Protein AF-A0A0A2MS82-F1 (afdb_monomer_lite)

pLDDT: mean 84.69, std 12.12, range [49.38, 96.31]

Secondary structure (DSSP, 8-state):
-HHHHHHHHHIIIIIIHHHHHHHHHHHHHHHHSTT-HHHHHHHHHHHHHHHHHHHHHHHHHHHHHHHHHHS---HHHHHHHHHHHHSTTHHHHHHHHHHHHHHHHHTTSHHHHH-HHHHHHHHHHHHS-HHHHHHHHHHHTT---GGG------TTHHHHHHHHHHHHHHHHHHHHHHHHHHHHHHHHHHHTT-

Organism: NCBI:txid1121898

Radius of gyration: 20.43 Å; chains: 1; bounding box: 39×44×63 Å

Foldseek 3Di:
DVVLVVVLVCLLLQLLQQLLLQLVVLVVVCVVVPPDVVSVLLLVLSLVSLLVSLVVSVVSVVVVLVCLQPDDDDPVVNVVNCCCCPNPCVCLVVVQSCLSSVLSNVCVDPVLSPDSVSSNVSSVSSSDDSVVVVVVVVVVVPPPDPVPPDPPPDPCPVVVVVVSSVNSNCSSSVSSVVSSVVVVVVVVVVVVVD

Structure (mmCIF, N/CA/C/O backbone):
data_AF-A0A0A2MS82-F1
#
_entry.id   AF-A0A0A2MS82-F1
#
loop_
_atom_site.group_PDB
_atom_site.id
_atom_site.type_symbol
_atom_site.label_atom_id
_atom_site.label_alt_id
_atom_site.label_comp_id
_atom_site.label_asym_id
_atom_site.label_entity_id
_atom_site.label_seq_id
_atom_site.pdbx_PDB_ins_code
_atom_site.Cartn_x
_atom_site.Cartn_y
_atom_site.Cartn_z
_atom_site.occupancy
_atom_site.B_iso_or_equiv
_atom_site.auth_seq_id
_atom_site.auth_comp_id
_atom_site.auth_asym_id
_atom_site.auth_atom_id
_atom_site.pdbx_PDB_model_num
ATOM 1 N N . MET A 1 1 ? 3.169 -14.965 -18.914 1.00 58.78 1 MET A N 1
ATOM 2 C CA . MET A 1 1 ? 3.644 -13.748 -18.214 1.00 58.78 1 MET A CA 1
ATOM 3 C C . MET A 1 1 ? 2.509 -12.789 -17.876 1.00 58.78 1 MET A C 1
ATOM 5 O O . MET A 1 1 ? 2.539 -12.224 -16.790 1.00 58.78 1 MET A O 1
ATOM 9 N N . GLU A 1 2 ? 1.500 -12.646 -18.744 1.00 69.00 2 GLU A N 1
ATOM 10 C CA . GLU A 1 2 ? 0.352 -11.755 -18.505 1.00 69.00 2 GLU A CA 1
ATOM 11 C C . GLU A 1 2 ? -0.347 -12.005 -17.164 1.00 69.00 2 GLU A C 1
ATOM 13 O O . GLU A 1 2 ? -0.584 -11.062 -16.423 1.00 69.00 2 GLU A O 1
ATOM 18 N N . THR A 1 3 ? -0.568 -13.267 -16.782 1.00 77.12 3 THR A N 1
ATOM 19 C CA . THR A 1 3 ? -1.295 -13.625 -15.552 1.00 77.12 3 THR A CA 1
ATOM 20 C C . THR A 1 3 ? -0.653 -13.090 -14.268 1.00 77.12 3 THR A C 1
ATOM 22 O O . THR A 1 3 ? -1.350 -12.539 -13.419 1.00 77.12 3 THR A O 1
ATOM 25 N N . VAL A 1 4 ? 0.671 -13.203 -14.113 1.00 80.25 4 VAL A N 1
ATOM 26 C CA . VAL A 1 4 ? 1.378 -12.707 -12.916 1.00 80.25 4 VAL A CA 1
ATOM 27 C C . VAL A 1 4 ? 1.424 -11.179 -12.904 1.00 80.25 4 VAL A C 1
ATOM 29 O O . VAL A 1 4 ? 1.211 -10.569 -11.858 1.00 80.25 4 VAL A O 1
ATOM 32 N N . GLY A 1 5 ? 1.626 -10.556 -14.070 1.00 82.06 5 GLY A N 1
ATOM 33 C CA . GLY A 1 5 ? 1.550 -9.101 -14.218 1.00 82.06 5 GLY A CA 1
ATOM 34 C C . GLY A 1 5 ? 0.171 -8.555 -13.842 1.00 82.06 5 GLY A C 1
ATOM 35 O O . GLY A 1 5 ? 0.077 -7.579 -13.098 1.00 82.06 5 GLY A O 1
ATOM 36 N N . THR A 1 6 ? -0.903 -9.230 -14.262 1.00 85.94 6 THR A N 1
ATOM 37 C CA . THR A 1 6 ? -2.272 -8.886 -13.861 1.00 85.94 6 THR A CA 1
ATOM 38 C C . THR A 1 6 ? -2.453 -8.997 -12.351 1.00 85.94 6 THR A C 1
ATOM 40 O O . THR A 1 6 ? -3.009 -8.086 -11.749 1.00 85.94 6 THR A O 1
ATOM 43 N N . ILE A 1 7 ? -1.955 -10.056 -11.706 1.00 88.31 7 ILE A N 1
ATOM 44 C CA . ILE A 1 7 ? -2.070 -10.207 -10.245 1.00 88.31 7 ILE A CA 1
ATOM 45 C C . ILE A 1 7 ? -1.334 -9.078 -9.509 1.00 88.31 7 ILE A C 1
ATOM 47 O O . ILE A 1 7 ? -1.887 -8.507 -8.568 1.00 88.31 7 ILE A O 1
ATOM 51 N N . LEU A 1 8 ? -0.123 -8.714 -9.940 1.00 89.94 8 LEU A N 1
ATOM 52 C CA . LEU A 1 8 ? 0.612 -7.582 -9.361 1.00 89.94 8 LEU A CA 1
ATOM 53 C C . LEU A 1 8 ? -0.164 -6.272 -9.519 1.00 89.94 8 LEU A C 1
ATOM 55 O O . LEU A 1 8 ? -0.276 -5.507 -8.561 1.00 89.94 8 LEU A O 1
ATOM 59 N N . HIS A 1 9 ? -0.761 -6.055 -10.692 1.00 88.19 9 HIS A N 1
ATOM 60 C CA . HIS A 1 9 ? -1.611 -4.896 -10.940 1.00 88.19 9 HIS A CA 1
ATOM 61 C C . HIS A 1 9 ? -2.856 -4.878 -10.042 1.00 88.19 9 HIS A C 1
ATOM 63 O O . HIS A 1 9 ? -3.224 -3.829 -9.517 1.00 88.19 9 HIS A O 1
ATOM 69 N N . LEU A 1 10 ? -3.489 -6.033 -9.815 1.00 90.75 10 LEU A N 1
ATOM 70 C CA . LEU A 1 10 ? -4.634 -6.151 -8.911 1.00 90.75 10 LEU A CA 1
ATOM 71 C C . LEU A 1 10 ? -4.246 -5.829 -7.463 1.00 90.75 10 LEU A C 1
ATOM 73 O O . LEU A 1 10 ? -4.993 -5.136 -6.773 1.00 90.75 10 LEU A O 1
ATOM 77 N N . ILE A 1 11 ? -3.080 -6.294 -7.004 1.00 91.75 11 ILE A N 1
ATOM 78 C CA . ILE A 1 11 ? -2.567 -5.975 -5.665 1.00 91.75 11 ILE A CA 1
ATOM 79 C C . ILE A 1 11 ? -2.330 -4.471 -5.526 1.00 91.75 11 ILE A C 1
ATOM 81 O O . ILE A 1 11 ? -2.765 -3.876 -4.539 1.00 91.75 11 ILE A O 1
ATOM 85 N N . ASP A 1 12 ? -1.694 -3.849 -6.515 1.00 89.50 12 ASP A N 1
ATOM 86 C CA . ASP A 1 12 ? -1.485 -2.403 -6.524 1.00 89.50 12 ASP A CA 1
ATOM 87 C C . ASP A 1 12 ? -2.811 -1.635 -6.449 1.00 89.50 12 ASP A C 1
ATOM 89 O O . ASP A 1 12 ? -3.057 -0.842 -5.534 1.00 89.50 12 ASP A O 1
ATOM 93 N N . LEU A 1 13 ? -3.733 -1.964 -7.351 1.00 89.81 13 LEU A N 1
ATOM 94 C CA . LEU A 1 13 ? -5.000 -1.261 -7.477 1.00 89.81 13 LEU A CA 1
ATOM 95 C C . LEU A 1 13 ? -5.878 -1.400 -6.225 1.00 89.81 13 LEU A C 1
ATOM 97 O O . LEU A 1 13 ? -6.381 -0.399 -5.703 1.00 89.81 13 LEU A O 1
ATOM 101 N N . PHE A 1 14 ? -6.076 -2.632 -5.754 1.00 93.12 14 PHE A N 1
ATOM 102 C CA . PHE A 1 14 ? -7.069 -2.947 -4.729 1.00 93.12 14 PHE A CA 1
ATOM 103 C C . PHE A 1 14 ? -6.503 -2.981 -3.310 1.00 93.12 14 PHE A C 1
ATOM 105 O O . PHE A 1 14 ? -7.233 -2.651 -2.374 1.00 93.12 14 PHE A O 1
ATOM 112 N N . LEU A 1 15 ? -5.231 -3.350 -3.120 1.00 94.38 15 LEU A N 1
ATOM 113 C CA . LEU A 1 15 ? -4.624 -3.416 -1.787 1.00 94.38 15 LEU A CA 1
ATOM 114 C C . LEU A 1 15 ? -3.874 -2.126 -1.450 1.00 94.38 15 LEU A C 1
ATOM 116 O O . LEU A 1 15 ? -4.234 -1.479 -0.467 1.00 94.38 15 LEU A O 1
ATOM 120 N N . PHE A 1 16 ? -2.897 -1.699 -2.258 1.00 93.62 16 PHE A N 1
ATOM 121 C CA . PHE A 1 16 ? -2.151 -0.457 -1.991 1.00 93.62 16 PHE A CA 1
ATOM 122 C C . PHE A 1 16 ? -3.038 0.784 -2.145 1.00 93.62 16 PHE A C 1
ATOM 124 O O . PHE A 1 16 ? -3.176 1.567 -1.196 1.00 93.62 16 PHE A O 1
ATOM 131 N N . GLY A 1 17 ? -3.738 0.907 -3.275 1.00 91.25 17 GLY A N 1
ATOM 132 C CA . GLY A 1 17 ? -4.706 1.983 -3.494 1.00 91.25 17 GLY A CA 1
ATOM 133 C C . GLY A 1 17 ? -5.867 1.962 -2.490 1.00 91.25 17 GLY A C 1
ATOM 134 O O . GLY A 1 17 ? -6.265 3.007 -1.966 1.00 91.25 17 GLY A O 1
ATOM 135 N N . GLY A 1 18 ? -6.387 0.773 -2.173 1.00 93.69 18 GLY A N 1
ATOM 136 C CA . GLY A 1 18 ? -7.468 0.596 -1.200 1.00 93.69 18 GLY A CA 1
ATOM 137 C C . GLY A 1 18 ? -7.070 0.978 0.229 1.00 93.69 18 GLY A C 1
ATOM 138 O O . GLY A 1 18 ? -7.837 1.655 0.917 1.00 93.69 18 GLY A O 1
ATOM 139 N N . TYR A 1 19 ? -5.851 0.636 0.660 1.00 95.50 19 TYR A N 1
ATOM 140 C CA . TYR A 1 19 ? -5.322 1.017 1.972 1.00 95.50 19 TYR A CA 1
ATOM 141 C C . TYR A 1 19 ? -5.262 2.538 2.157 1.00 95.50 19 TYR A C 1
ATOM 143 O O . TYR A 1 19 ? -5.636 3.040 3.223 1.00 95.50 19 TYR A O 1
ATOM 151 N N . GLY A 1 20 ? -4.835 3.276 1.127 1.00 93.19 20 GLY A N 1
ATOM 152 C CA . GLY A 1 20 ? -4.792 4.739 1.159 1.00 93.19 20 GLY A CA 1
ATOM 153 C C . GLY A 1 20 ? -6.166 5.364 1.400 1.00 93.19 20 GLY A C 1
ATOM 154 O O . GLY A 1 20 ? -6.343 6.148 2.338 1.00 93.19 20 GLY A O 1
ATOM 155 N N . LEU A 1 21 ? -7.161 4.946 0.613 1.00 93.69 21 LEU A N 1
ATOM 156 C CA . LEU A 1 21 ? -8.541 5.426 0.736 1.00 93.69 21 LEU A CA 1
ATOM 157 C C . LEU A 1 21 ? -9.179 5.016 2.066 1.00 93.69 21 LEU A C 1
ATOM 159 O O . LEU A 1 21 ? -9.816 5.833 2.731 1.00 93.69 21 LEU A O 1
ATOM 163 N N . PHE A 1 22 ? -8.981 3.771 2.495 1.00 95.56 22 PHE A N 1
ATOM 164 C CA . PHE A 1 22 ? -9.561 3.276 3.740 1.00 95.56 22 PHE A CA 1
ATOM 165 C C . PHE A 1 22 ? -8.968 3.976 4.967 1.00 95.56 22 PHE A C 1
ATOM 167 O O . PHE A 1 22 ? -9.697 4.359 5.882 1.00 95.56 22 PHE A O 1
ATOM 174 N N . THR A 1 23 ? -7.657 4.223 4.971 1.00 94.19 23 THR A N 1
ATOM 175 C CA . THR A 1 23 ? -6.990 4.987 6.035 1.00 94.19 23 THR A CA 1
ATOM 176 C C . THR A 1 23 ? -7.522 6.416 6.114 1.00 94.19 23 THR A C 1
ATOM 178 O O . THR A 1 23 ? -7.758 6.916 7.217 1.00 94.19 23 THR A O 1
ATOM 181 N N . LEU A 1 24 ? -7.760 7.060 4.966 1.00 93.75 24 LEU A N 1
ATOM 182 C CA . LEU A 1 24 ? -8.375 8.386 4.907 1.00 93.75 24 LEU A CA 1
ATOM 183 C C . LEU A 1 24 ? -9.776 8.374 5.539 1.00 93.75 24 LEU A C 1
ATOM 185 O O . LEU A 1 24 ? -10.057 9.189 6.420 1.00 93.75 24 LEU A O 1
ATOM 189 N N . VAL A 1 25 ? -10.619 7.405 5.168 1.00 93.44 25 VAL A N 1
ATOM 190 C CA . VAL A 1 25 ? -11.966 7.241 5.741 1.00 93.44 25 VAL A CA 1
ATOM 191 C C . VAL A 1 25 ? -11.909 7.007 7.251 1.00 93.44 25 VAL A C 1
ATOM 193 O O . VAL A 1 25 ? -12.654 7.646 7.991 1.00 93.44 25 VAL A O 1
ATOM 196 N N . LEU A 1 26 ? -11.002 6.157 7.743 1.00 92.38 26 LEU A N 1
ATOM 197 C CA . LEU A 1 26 ? -10.843 5.911 9.181 1.00 92.38 26 LEU A CA 1
ATOM 198 C C . LEU A 1 26 ? -10.416 7.166 9.952 1.00 92.38 26 LEU A C 1
ATOM 200 O O . LEU A 1 26 ? -10.843 7.366 11.091 1.00 92.38 26 LEU A O 1
ATOM 204 N N . ILE A 1 27 ? -9.573 8.013 9.358 1.00 91.31 27 ILE A N 1
ATOM 205 C CA . ILE A 1 27 ? -9.158 9.273 9.981 1.00 91.31 27 ILE A CA 1
ATOM 206 C C . ILE A 1 27 ? -10.335 10.239 10.050 1.00 91.31 27 ILE A C 1
ATOM 208 O O . ILE A 1 27 ? -10.583 10.775 11.132 1.00 91.31 27 ILE A O 1
ATOM 212 N N . ILE A 1 28 ? -11.090 10.395 8.959 1.00 91.44 28 ILE A N 1
ATOM 213 C CA . ILE A 1 28 ? -12.304 11.221 8.926 1.00 91.44 28 ILE A CA 1
ATOM 214 C C . ILE A 1 28 ? -13.317 10.710 9.957 1.00 91.44 28 ILE A C 1
ATOM 216 O O . ILE A 1 28 ? -13.787 11.481 10.789 1.00 91.44 28 ILE A O 1
ATOM 220 N N . ALA A 1 29 ? -13.577 9.401 9.996 1.00 89.50 29 ALA A N 1
ATOM 221 C CA . ALA A 1 29 ? -14.460 8.788 10.986 1.00 89.50 29 ALA A CA 1
ATOM 222 C C . ALA A 1 29 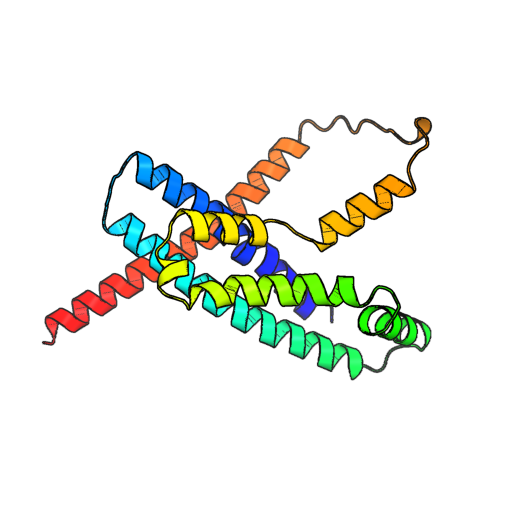? -13.985 9.049 12.427 1.00 89.50 29 ALA A C 1
ATOM 224 O O . ALA A 1 29 ? -14.803 9.297 13.312 1.00 89.50 29 ALA A O 1
ATOM 225 N N . SER A 1 30 ? -12.668 9.069 12.666 1.00 87.31 30 SER A N 1
ATOM 226 C CA . SER A 1 30 ? -12.094 9.358 13.989 1.00 87.31 30 SER A CA 1
ATOM 227 C C . SER A 1 30 ? -12.280 10.807 14.458 1.00 87.31 30 SER A C 1
ATOM 229 O O . SER A 1 30 ? -12.098 11.075 15.649 1.00 87.31 30 SER A O 1
ATOM 231 N N . LEU A 1 31 ? -12.636 11.733 13.556 1.00 87.69 31 LEU A N 1
ATOM 232 C CA . LEU A 1 31 ? -12.997 13.109 13.911 1.00 87.69 31 LEU A CA 1
ATOM 233 C C . LEU A 1 31 ? -14.383 13.171 14.563 1.00 87.69 31 LEU A C 1
ATOM 235 O O . LEU A 1 31 ? -14.568 13.939 15.503 1.00 87.69 31 LEU A O 1
ATOM 239 N N . PHE A 1 32 ? -15.317 12.331 14.107 1.00 87.50 32 PHE A N 1
ATOM 240 C CA . PHE A 1 32 ? -16.691 12.271 14.617 1.00 87.50 32 PHE A CA 1
ATOM 241 C C . PHE A 1 32 ? -16.836 11.296 15.793 1.00 87.50 32 PHE A C 1
ATOM 243 O O . PHE A 1 32 ? -17.462 11.612 16.800 1.00 87.50 32 PHE A O 1
ATOM 250 N N . LEU A 1 33 ? -16.219 10.116 15.693 1.00 81.06 33 LEU A N 1
ATOM 251 C CA . LEU A 1 33 ? -16.311 9.032 16.673 1.00 81.06 33 LEU A CA 1
ATOM 252 C C . LEU A 1 33 ? -14.979 8.887 17.416 1.00 81.06 33 LEU A C 1
ATOM 254 O O . LEU A 1 33 ? -14.212 7.939 17.212 1.00 81.06 33 LEU A O 1
ATOM 258 N N . ARG A 1 34 ? -14.671 9.875 18.263 1.00 74.56 34 ARG A N 1
ATOM 259 C CA . ARG A 1 34 ? -13.407 9.925 19.010 1.00 74.56 34 ARG A CA 1
ATOM 260 C C . ARG A 1 34 ? -13.193 8.646 19.824 1.00 74.56 34 ARG A C 1
ATOM 262 O O . ARG A 1 34 ? -14.030 8.259 20.626 1.00 74.56 34 ARG A O 1
ATOM 269 N N . HIS A 1 35 ? -12.028 8.028 19.635 1.00 67.62 35 HIS A N 1
ATOM 270 C CA . HIS A 1 35 ? -11.548 6.880 20.415 1.00 67.62 35 HIS A CA 1
ATOM 271 C C . HIS A 1 35 ? -12.443 5.632 20.400 1.00 67.62 35 HIS A C 1
ATOM 273 O O . HIS A 1 35 ? -12.285 4.764 21.257 1.00 67.62 35 HIS A O 1
ATOM 279 N N . HIS A 1 36 ? -13.326 5.481 19.409 1.00 83.69 36 HIS A N 1
ATOM 280 C CA . HIS A 1 36 ? -14.148 4.280 19.329 1.00 83.69 36 HIS A CA 1
ATOM 281 C C . HIS A 1 36 ? -13.267 3.029 19.103 1.00 83.69 36 HIS A C 1
ATOM 283 O O . HIS A 1 36 ? -12.448 3.020 18.171 1.00 83.69 36 HIS A O 1
ATOM 289 N N . PRO A 1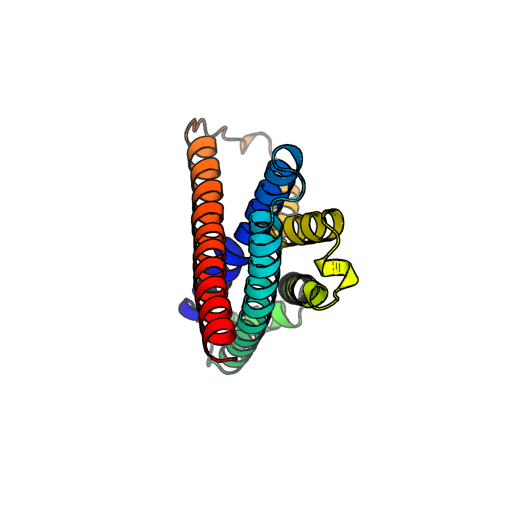 37 ? -13.421 1.955 19.904 1.00 84.75 37 PRO A N 1
ATOM 290 C CA . PRO A 1 37 ? -12.545 0.779 19.851 1.00 84.75 37 PRO A CA 1
ATOM 291 C C . PRO A 1 37 ? -12.553 0.098 18.477 1.00 84.75 37 PRO A C 1
ATOM 293 O O . PRO A 1 37 ? -11.525 -0.411 18.032 1.00 84.75 37 PRO A O 1
ATOM 296 N N . VAL A 1 38 ? -13.679 0.168 17.759 1.00 87.75 38 VAL A N 1
ATOM 297 C CA . VAL A 1 38 ? -13.805 -0.367 16.393 1.00 87.75 38 VAL A CA 1
ATOM 298 C C . VAL A 1 38 ? -12.871 0.346 15.412 1.00 87.75 38 VAL A C 1
ATOM 300 O O . VAL A 1 38 ? -12.229 -0.321 14.611 1.00 87.75 38 VAL A O 1
ATOM 303 N N . ILE A 1 39 ? -12.712 1.675 15.494 1.00 89.88 39 ILE A N 1
ATOM 304 C CA . ILE A 1 39 ? -11.828 2.422 14.576 1.00 89.88 39 ILE A CA 1
ATOM 305 C C . ILE A 1 39 ? -10.373 2.009 14.794 1.00 89.88 39 ILE A C 1
ATOM 307 O O . ILE A 1 39 ? -9.631 1.794 13.836 1.00 89.88 39 ILE A O 1
ATOM 311 N N . MET A 1 40 ? -9.961 1.860 16.055 1.00 88.62 40 MET A N 1
ATOM 312 C CA . MET A 1 40 ? -8.617 1.384 16.377 1.00 88.62 40 MET A CA 1
ATOM 313 C C . MET A 1 40 ? -8.413 -0.065 15.916 1.00 88.62 40 MET A C 1
ATOM 315 O O . MET A 1 40 ? -7.363 -0.398 15.364 1.00 88.62 40 MET A O 1
ATOM 319 N N . GLY A 1 41 ? -9.427 -0.914 16.099 1.00 90.56 41 GLY A N 1
ATOM 320 C CA . GLY A 1 41 ? -9.439 -2.296 15.626 1.00 90.56 41 GLY A CA 1
ATOM 321 C C . GLY A 1 41 ? -9.280 -2.406 14.110 1.00 90.56 41 GLY A C 1
ATOM 322 O O . GLY A 1 41 ? -8.374 -3.098 13.645 1.00 90.56 41 GLY A O 1
ATOM 323 N N . LEU A 1 42 ? -10.089 -1.664 13.352 1.00 93.31 42 LEU A N 1
ATOM 324 C CA . LEU A 1 42 ? -10.040 -1.609 11.889 1.00 93.31 42 LEU A CA 1
ATOM 325 C C . LEU A 1 42 ? -8.726 -1.025 11.373 1.00 93.31 42 LEU A C 1
ATOM 327 O O . LEU A 1 42 ? -8.170 -1.538 10.407 1.00 93.31 42 LEU A O 1
ATOM 331 N N . ALA A 1 43 ? -8.179 0.001 12.025 1.00 93.31 43 ALA A N 1
ATOM 332 C CA . ALA A 1 43 ? -6.899 0.564 11.612 1.00 93.31 43 ALA A CA 1
ATOM 333 C C . ALA A 1 43 ? -5.732 -0.413 11.847 1.00 93.31 43 ALA A C 1
ATOM 335 O O . ALA A 1 43 ? -4.817 -0.512 11.031 1.00 93.31 43 ALA A O 1
ATOM 336 N N . ASN A 1 44 ? -5.774 -1.180 12.940 1.00 92.94 44 ASN A N 1
ATOM 337 C CA . ASN A 1 44 ? -4.798 -2.240 13.195 1.00 92.94 44 ASN A CA 1
ATOM 338 C C . ASN A 1 44 ? -4.961 -3.420 12.227 1.00 92.94 44 ASN A C 1
ATOM 340 O O . ASN A 1 44 ? -3.959 -4.006 11.818 1.00 92.94 44 ASN A O 1
ATOM 344 N N . ALA A 1 45 ? -6.200 -3.765 11.861 1.00 94.31 45 ALA A N 1
ATOM 345 C CA . ALA A 1 45 ? -6.494 -4.751 10.824 1.00 94.31 45 ALA A CA 1
ATOM 346 C C . ALA A 1 45 ? -5.914 -4.314 9.472 1.00 94.31 45 ALA A C 1
ATOM 348 O O . ALA A 1 45 ? -5.148 -5.063 8.869 1.00 94.31 45 ALA A O 1
ATOM 349 N N . ALA A 1 46 ? -6.187 -3.072 9.062 1.00 95.56 46 ALA A N 1
ATOM 350 C CA . ALA A 1 46 ? -5.672 -2.488 7.830 1.00 95.56 46 ALA A CA 1
ATOM 351 C C . ALA A 1 46 ? -4.142 -2.530 7.769 1.00 95.56 46 ALA A C 1
ATOM 353 O O . ALA A 1 46 ? -3.589 -2.987 6.776 1.00 95.56 46 ALA A O 1
ATOM 354 N N . ASN A 1 47 ? -3.449 -2.134 8.840 1.00 95.56 47 ASN A N 1
ATOM 355 C CA . ASN A 1 47 ? -1.988 -2.201 8.879 1.00 95.56 47 ASN A CA 1
ATOM 356 C C . ASN A 1 47 ? -1.466 -3.639 8.706 1.00 95.56 47 ASN A C 1
ATOM 358 O O . ASN A 1 47 ? -0.479 -3.859 8.016 1.00 95.56 47 ASN A O 1
ATOM 362 N N . ARG A 1 48 ? -2.114 -4.636 9.319 1.00 94.94 48 ARG A N 1
ATOM 363 C CA . ARG A 1 48 ? -1.674 -6.037 9.205 1.00 94.94 48 ARG A CA 1
ATOM 364 C C . ARG A 1 48 ? -1.893 -6.603 7.806 1.00 94.94 48 ARG A C 1
ATOM 366 O O . ARG A 1 48 ? -1.012 -7.290 7.298 1.00 94.94 48 ARG A O 1
ATOM 373 N N . ILE A 1 49 ? -3.038 -6.301 7.194 1.00 95.88 49 ILE A N 1
ATOM 374 C CA . ILE A 1 49 ? -3.364 -6.755 5.837 1.00 95.88 49 ILE A CA 1
ATOM 375 C C . ILE A 1 49 ? -2.363 -6.177 4.835 1.00 95.88 49 ILE A C 1
ATOM 377 O O . ILE A 1 49 ? -1.808 -6.935 4.044 1.00 95.88 49 ILE A O 1
ATOM 381 N N . ILE A 1 50 ? -2.067 -4.873 4.900 1.00 96.19 50 ILE A N 1
ATOM 382 C CA . ILE A 1 50 ? -1.162 -4.243 3.929 1.00 96.19 50 ILE A CA 1
ATOM 383 C C . ILE A 1 50 ? 0.291 -4.708 4.072 1.00 96.19 50 ILE A C 1
ATOM 385 O O . ILE A 1 50 ? 0.984 -4.867 3.071 1.00 96.19 50 ILE A O 1
ATOM 389 N N . ILE A 1 51 ? 0.744 -4.990 5.299 1.00 96.31 51 ILE A N 1
ATOM 390 C CA . ILE A 1 51 ? 2.070 -5.573 5.548 1.00 96.31 51 ILE A CA 1
ATOM 391 C C . ILE A 1 51 ? 2.189 -6.934 4.855 1.00 96.31 51 ILE A C 1
ATOM 393 O O . ILE A 1 51 ? 3.177 -7.195 4.166 1.00 96.31 51 ILE A O 1
ATOM 397 N N . PHE A 1 52 ? 1.176 -7.790 5.024 1.00 95.75 52 PHE A N 1
ATOM 398 C CA . PHE A 1 52 ? 1.151 -9.114 4.408 1.00 95.75 52 PHE A CA 1
ATOM 399 C C . PHE A 1 52 ? 1.041 -9.025 2.882 1.00 95.75 52 PHE A C 1
ATOM 401 O O . PHE A 1 52 ? 1.778 -9.704 2.171 1.00 95.75 52 PHE A O 1
ATOM 408 N N . ALA A 1 53 ? 0.184 -8.134 2.378 1.00 95.56 53 ALA A N 1
ATOM 409 C CA . ALA A 1 53 ? 0.052 -7.857 0.951 1.00 95.56 53 ALA A CA 1
ATOM 410 C C . ALA A 1 53 ? 1.377 -7.395 0.327 1.00 95.56 53 ALA A C 1
ATOM 412 O O . ALA A 1 53 ? 1.734 -7.855 -0.752 1.00 95.56 53 ALA A O 1
ATOM 413 N N . GLY A 1 54 ? 2.139 -6.547 1.024 1.00 94.81 54 GLY A N 1
ATOM 414 C CA . GLY A 1 54 ? 3.460 -6.100 0.585 1.00 94.81 54 GLY A CA 1
ATOM 415 C C . GLY A 1 54 ? 4.486 -7.227 0.459 1.00 94.81 54 GLY A C 1
ATOM 416 O O . GLY A 1 54 ? 5.254 -7.256 -0.501 1.00 94.81 54 GLY A O 1
ATOM 417 N N . LEU A 1 55 ? 4.469 -8.193 1.383 1.00 95.81 55 LEU A N 1
ATOM 418 C CA . LEU A 1 55 ? 5.321 -9.385 1.291 1.00 95.81 55 LEU A CA 1
ATOM 419 C C . LEU A 1 55 ? 4.890 -10.303 0.140 1.00 95.81 55 LEU A C 1
ATOM 421 O O . LEU A 1 55 ? 5.738 -10.769 -0.618 1.00 95.81 55 LEU A O 1
ATOM 425 N N . ALA A 1 56 ? 3.584 -10.526 -0.028 1.00 94.62 56 ALA A N 1
ATOM 426 C CA . ALA A 1 56 ? 3.057 -11.304 -1.149 1.00 94.62 56 ALA A CA 1
ATOM 427 C C . ALA A 1 56 ? 3.417 -10.660 -2.500 1.00 94.62 56 ALA A C 1
ATOM 429 O O . ALA A 1 56 ? 3.853 -11.353 -3.418 1.00 94.62 56 ALA A O 1
ATOM 430 N N . TYR A 1 57 ? 3.310 -9.331 -2.594 1.00 95.06 57 TYR A N 1
ATOM 431 C CA . TYR A 1 57 ? 3.718 -8.556 -3.764 1.00 95.06 57 TYR A CA 1
ATOM 432 C C . TYR A 1 57 ? 5.204 -8.740 -4.083 1.00 95.06 57 TYR A C 1
ATOM 434 O O . TYR A 1 57 ? 5.542 -9.013 -5.232 1.00 95.06 57 TYR A O 1
ATOM 442 N N . LEU A 1 58 ? 6.087 -8.655 -3.078 1.00 94.75 58 LEU A N 1
ATOM 443 C CA . LEU A 1 58 ? 7.525 -8.891 -3.252 1.00 94.75 58 LEU A CA 1
ATOM 444 C C . LEU A 1 58 ? 7.797 -10.282 -3.840 1.00 94.75 58 LEU A C 1
ATOM 446 O O . LEU A 1 58 ? 8.537 -10.393 -4.814 1.00 94.75 58 LEU A O 1
ATOM 450 N N . VAL A 1 59 ? 7.193 -11.331 -3.272 1.00 94.56 59 VAL A N 1
ATOM 451 C CA . VAL A 1 59 ? 7.391 -12.713 -3.742 1.00 94.56 59 VAL A CA 1
ATOM 452 C C . VAL A 1 59 ? 6.902 -12.875 -5.181 1.00 94.56 59 VAL A C 1
ATOM 454 O O . VAL A 1 59 ? 7.629 -13.408 -6.019 1.00 94.56 59 VAL A O 1
ATOM 457 N N . LEU A 1 60 ? 5.701 -12.378 -5.487 1.00 93.12 60 LEU A N 1
ATOM 458 C CA . LEU A 1 60 ? 5.131 -12.447 -6.832 1.00 93.12 60 LEU A CA 1
ATOM 459 C C . LEU A 1 60 ? 5.987 -11.694 -7.845 1.00 93.12 60 LEU A C 1
ATOM 461 O O . LEU A 1 60 ? 6.287 -12.232 -8.907 1.00 93.12 60 LEU A O 1
ATOM 465 N N . TRP A 1 61 ? 6.430 -10.487 -7.510 1.00 92.50 61 TRP A N 1
ATOM 466 C CA . TRP A 1 61 ? 7.235 -9.677 -8.412 1.00 92.50 61 TRP A CA 1
ATOM 467 C C . TRP A 1 61 ? 8.624 -10.277 -8.646 1.00 92.50 61 TRP A C 1
ATOM 469 O O . TRP A 1 61 ? 9.048 -10.380 -9.797 1.00 92.50 61 TRP A O 1
ATOM 479 N N . MET A 1 62 ? 9.296 -10.766 -7.599 1.00 92.31 62 MET A N 1
ATOM 480 C CA . MET A 1 62 ? 10.568 -11.479 -7.755 1.00 92.31 62 MET A CA 1
ATOM 481 C C . MET A 1 62 ? 10.398 -12.741 -8.603 1.00 92.31 62 MET A C 1
ATOM 483 O O . MET A 1 62 ? 11.197 -12.980 -9.504 1.00 92.31 62 MET A O 1
ATOM 487 N N . SER A 1 63 ? 9.325 -13.510 -8.382 1.00 91.44 63 SER A N 1
ATOM 488 C CA . SER A 1 63 ? 9.032 -14.688 -9.204 1.00 91.44 63 SER A CA 1
ATOM 489 C C . SER A 1 63 ? 8.771 -14.321 -10.669 1.00 91.44 63 SER A C 1
ATOM 491 O O . SER A 1 63 ? 9.286 -14.986 -11.565 1.00 91.44 63 SER A O 1
ATOM 493 N N . ALA A 1 64 ? 8.046 -13.226 -10.925 1.00 89.38 64 ALA A N 1
ATOM 494 C CA . ALA A 1 64 ? 7.780 -12.726 -12.269 1.00 89.38 64 ALA A CA 1
ATOM 495 C C . ALA A 1 64 ? 9.076 -12.340 -12.986 1.00 89.38 64 ALA A C 1
ATOM 497 O O . ALA A 1 64 ? 9.241 -12.654 -14.162 1.00 89.38 64 ALA A O 1
ATOM 498 N N . LEU A 1 65 ? 10.001 -11.702 -12.264 1.00 89.44 65 LEU A N 1
ATOM 499 C CA . LEU A 1 65 ? 11.309 -11.318 -12.777 1.00 89.44 65 LEU A CA 1
ATOM 500 C C . LEU A 1 65 ? 12.192 -12.536 -13.079 1.00 89.44 65 LEU A C 1
ATOM 502 O O . LEU A 1 65 ? 12.851 -12.575 -14.113 1.00 89.44 65 LEU A O 1
ATOM 506 N N . THR A 1 66 ? 12.201 -13.557 -12.218 1.00 90.31 66 THR A N 1
ATOM 507 C CA . THR A 1 66 ? 12.957 -14.790 -12.493 1.00 90.31 66 THR A CA 1
ATOM 508 C C . THR A 1 66 ? 12.390 -15.538 -13.698 1.00 90.31 66 THR A C 1
ATOM 510 O O . THR A 1 66 ? 13.154 -15.974 -14.554 1.00 90.31 66 THR A O 1
ATOM 513 N N . ILE A 1 67 ? 11.062 -15.650 -13.800 1.00 88.94 67 ILE A N 1
ATOM 514 C CA . ILE A 1 67 ? 10.401 -16.292 -14.944 1.00 88.94 67 ILE A CA 1
ATOM 515 C C . ILE A 1 67 ? 10.673 -15.511 -16.232 1.00 88.94 67 ILE A C 1
ATOM 517 O O . ILE A 1 67 ? 10.917 -16.131 -17.262 1.00 88.94 67 ILE A O 1
ATOM 521 N N . SER A 1 68 ? 10.656 -14.174 -16.197 1.00 85.94 68 SER A N 1
ATOM 522 C CA . SER A 1 68 ? 10.909 -13.366 -17.394 1.00 85.94 68 SER A CA 1
ATOM 523 C C . SER A 1 68 ? 12.347 -13.467 -17.889 1.00 85.94 68 SER A C 1
ATOM 525 O O . SER A 1 68 ? 12.562 -13.510 -19.095 1.00 85.94 68 SER A O 1
ATOM 527 N N . LEU A 1 69 ? 13.317 -13.571 -16.979 1.00 86.94 69 LEU A N 1
ATOM 528 C CA . LEU A 1 69 ? 14.722 -13.786 -17.330 1.00 86.94 69 LEU A CA 1
ATOM 529 C C . LEU A 1 69 ? 15.020 -15.216 -17.804 1.00 86.94 69 LEU A C 1
ATOM 531 O O . LEU A 1 69 ? 15.953 -15.408 -18.579 1.00 86.94 69 LEU A O 1
ATOM 535 N N . ALA A 1 70 ? 14.263 -16.208 -17.326 1.00 87.81 70 ALA A N 1
ATOM 536 C CA . ALA A 1 70 ? 14.425 -17.611 -17.707 1.00 87.81 70 ALA A CA 1
ATOM 537 C C . ALA A 1 70 ? 13.625 -18.006 -18.960 1.00 87.81 70 ALA A C 1
ATOM 539 O O . ALA A 1 70 ? 13.829 -19.096 -19.491 1.00 87.81 70 ALA A O 1
ATOM 540 N N . ALA A 1 71 ? 12.690 -17.165 -19.405 1.00 86.62 71 ALA A N 1
ATOM 541 C CA . ALA A 1 71 ? 11.877 -17.438 -20.579 1.00 86.62 71 ALA A CA 1
ATOM 542 C C . ALA A 1 71 ? 12.703 -17.345 -21.864 1.00 86.62 71 ALA A C 1
ATOM 544 O O . ALA A 1 71 ? 13.507 -16.428 -22.039 1.00 86.62 71 ALA A O 1
ATOM 545 N N . ASP A 1 72 ? 12.449 -18.280 -22.776 1.00 84.56 72 ASP A N 1
ATOM 546 C CA . ASP A 1 72 ? 13.018 -18.256 -24.116 1.00 84.56 72 ASP A CA 1
ATOM 547 C C . ASP A 1 72 ? 12.225 -17.256 -24.967 1.00 84.56 72 ASP A C 1
ATOM 549 O O . ASP A 1 72 ? 11.093 -17.520 -25.379 1.00 84.56 72 ASP A O 1
ATOM 553 N N . LEU A 1 73 ? 12.780 -16.053 -25.113 1.00 84.94 73 LEU A N 1
ATOM 554 C CA . LEU A 1 73 ? 12.175 -14.926 -25.820 1.00 84.94 73 LEU A CA 1
ATOM 555 C C . LEU A 1 73 ? 12.946 -14.654 -27.118 1.00 84.94 73 LEU A C 1
ATOM 557 O O . LEU A 1 73 ? 14.172 -14.794 -27.125 1.00 84.94 73 LEU A O 1
ATOM 561 N N . PRO A 1 74 ? 12.272 -14.190 -28.188 1.00 87.81 74 PRO A N 1
ATOM 562 C CA . PRO A 1 74 ? 12.948 -13.663 -29.371 1.00 87.81 74 PRO A CA 1
ATOM 563 C C . PRO A 1 74 ? 13.985 -12.594 -28.991 1.00 87.81 74 PRO A C 1
ATOM 565 O O . PRO A 1 74 ? 13.771 -11.833 -28.044 1.00 87.81 74 PRO A O 1
ATOM 568 N N . GLU A 1 75 ? 15.091 -12.508 -29.736 1.00 83.44 75 GLU A N 1
ATOM 569 C CA . GLU A 1 75 ? 16.219 -11.609 -29.423 1.00 83.44 75 GLU A CA 1
ATOM 570 C C . GLU A 1 75 ? 15.782 -10.151 -29.202 1.00 83.44 75 GLU A C 1
ATOM 572 O O . GLU A 1 75 ? 16.238 -9.498 -28.262 1.00 83.44 75 GLU A O 1
ATOM 577 N N . ASP A 1 76 ? 14.824 -9.664 -29.993 1.00 83.31 76 ASP A N 1
ATOM 578 C CA . ASP A 1 76 ? 14.293 -8.302 -29.887 1.00 83.31 76 ASP A CA 1
ATOM 579 C C . ASP A 1 76 ? 13.575 -8.059 -28.544 1.00 83.31 76 ASP A C 1
ATOM 581 O O . ASP A 1 76 ? 13.780 -7.041 -27.872 1.00 83.31 76 ASP A O 1
ATOM 585 N N . GLU A 1 77 ? 12.755 -9.019 -28.108 1.00 82.38 77 GLU A N 1
ATOM 586 C CA . GLU A 1 77 ? 12.029 -8.954 -26.835 1.00 82.38 77 GLU A CA 1
ATOM 587 C C . GLU A 1 77 ? 12.971 -9.120 -25.644 1.00 82.38 77 GLU A C 1
ATOM 589 O O . GLU A 1 77 ? 12.844 -8.417 -24.635 1.00 82.38 77 GLU A O 1
ATOM 594 N N . ARG A 1 78 ? 13.966 -10.000 -25.776 1.00 85.19 78 ARG A N 1
ATOM 595 C CA . ARG A 1 78 ? 15.001 -10.208 -24.764 1.00 85.19 78 ARG A CA 1
ATOM 596 C C . ARG A 1 78 ? 15.868 -8.962 -24.585 1.00 85.19 78 ARG A C 1
ATOM 598 O O . ARG A 1 78 ? 16.110 -8.549 -23.449 1.00 85.19 78 ARG A O 1
ATOM 605 N N . ALA A 1 79 ? 16.282 -8.314 -25.673 1.00 83.25 79 ALA A N 1
ATOM 606 C CA . ALA A 1 79 ? 17.026 -7.056 -25.630 1.00 83.25 79 ALA A CA 1
ATOM 607 C C . ALA A 1 79 ? 16.198 -5.923 -24.998 1.00 83.25 79 ALA A C 1
ATOM 609 O O . ALA A 1 79 ? 16.712 -5.147 -24.186 1.00 83.25 79 ALA A O 1
ATOM 610 N N . SER A 1 80 ? 14.899 -5.851 -25.306 1.00 82.00 80 SER A N 1
ATOM 611 C CA . SER A 1 80 ? 13.970 -4.913 -24.665 1.00 82.00 80 SER A CA 1
ATOM 612 C C . SER A 1 80 ? 13.843 -5.164 -23.155 1.00 82.00 80 SER A C 1
ATOM 614 O O . SER A 1 80 ? 13.957 -4.229 -22.355 1.00 82.00 80 SER A O 1
ATOM 616 N N . LEU A 1 81 ? 13.690 -6.423 -22.734 1.00 82.44 81 LEU A N 1
ATOM 617 C CA . LEU A 1 81 ? 13.629 -6.803 -21.321 1.00 82.44 81 LEU A CA 1
ATOM 618 C C . LEU A 1 81 ? 14.917 -6.425 -20.575 1.00 82.44 81 LEU A C 1
ATOM 620 O O . LEU A 1 81 ? 14.857 -5.804 -19.512 1.00 82.44 81 LEU A O 1
ATOM 624 N N . LEU A 1 82 ? 16.081 -6.739 -21.146 1.00 85.38 82 LEU A N 1
ATOM 625 C CA . LEU A 1 82 ? 17.377 -6.391 -20.561 1.00 85.38 82 LEU A CA 1
ATOM 626 C C . LEU A 1 82 ? 17.562 -4.873 -20.451 1.00 85.38 82 LEU A C 1
ATOM 628 O O . LEU A 1 82 ? 18.027 -4.392 -19.420 1.00 85.38 82 LEU A O 1
ATOM 632 N N . ASN A 1 83 ? 17.113 -4.098 -21.440 1.00 83.25 83 ASN A N 1
ATOM 633 C CA . ASN A 1 83 ? 17.127 -2.635 -21.361 1.00 83.25 83 ASN A CA 1
ATOM 634 C C . ASN A 1 83 ? 16.184 -2.080 -20.281 1.00 83.25 83 ASN A C 1
ATOM 636 O O . ASN A 1 83 ? 16.492 -1.060 -19.665 1.00 83.25 83 ASN A O 1
ATOM 640 N N . ARG A 1 84 ? 15.059 -2.743 -19.992 1.00 81.00 84 ARG A N 1
ATOM 641 C CA . ARG A 1 84 ? 14.167 -2.341 -18.887 1.00 81.00 84 ARG A CA 1
ATOM 642 C C . ARG A 1 84 ? 14.772 -2.633 -17.516 1.00 81.00 84 ARG A C 1
ATOM 644 O O . ARG A 1 84 ? 14.588 -1.845 -16.595 1.00 81.00 84 ARG A O 1
ATOM 651 N N . ILE A 1 85 ? 15.481 -3.752 -17.383 1.00 86.88 85 ILE A N 1
ATOM 652 C CA . ILE A 1 85 ? 16.025 -4.227 -16.102 1.00 86.88 85 ILE A CA 1
ATOM 653 C C . ILE A 1 85 ? 17.404 -3.617 -15.801 1.00 86.88 85 ILE A C 1
ATOM 655 O O . ILE A 1 85 ? 17.701 -3.346 -14.638 1.00 86.88 85 ILE A O 1
ATOM 659 N N . ALA A 1 86 ? 18.232 -3.385 -16.823 1.00 87.50 86 ALA A N 1
ATOM 660 C CA . ALA A 1 86 ? 19.631 -2.960 -16.695 1.00 87.50 86 ALA A CA 1
ATOM 661 C C . ALA A 1 86 ? 20.026 -1.771 -17.594 1.00 87.50 86 ALA A C 1
ATOM 663 O O . ALA A 1 86 ? 21.177 -1.341 -17.571 1.00 87.50 86 ALA A O 1
ATOM 664 N N . GLY A 1 87 ? 19.103 -1.224 -18.388 1.00 84.06 87 GLY A N 1
ATOM 665 C CA . GLY A 1 87 ? 19.374 -0.054 -19.221 1.00 84.06 87 GLY A CA 1
ATOM 666 C C . GLY A 1 87 ? 19.392 1.268 -18.437 1.00 84.06 87 GLY A C 1
ATOM 667 O O . GLY A 1 87 ? 19.205 1.296 -17.218 1.00 84.06 87 GLY A O 1
ATOM 668 N N . PRO A 1 88 ? 19.561 2.408 -19.128 1.00 79.56 88 PRO A N 1
ATOM 669 C CA . PRO A 1 88 ? 19.712 3.725 -18.495 1.00 79.56 88 PRO A CA 1
ATOM 670 C C . PRO A 1 88 ? 18.497 4.158 -17.652 1.00 79.56 88 PRO A C 1
ATOM 672 O O . PRO A 1 88 ? 18.638 4.949 -16.721 1.00 79.56 88 PRO A O 1
ATOM 675 N N . TYR A 1 89 ? 17.309 3.613 -17.939 1.00 77.88 89 TYR A N 1
ATOM 676 C CA . TYR A 1 89 ? 16.067 3.875 -17.201 1.00 77.88 89 TYR A CA 1
ATOM 677 C C . TYR A 1 89 ? 15.667 2.742 -16.243 1.00 77.88 89 TYR A C 1
ATOM 679 O O . TYR A 1 89 ? 14.548 2.741 -15.729 1.00 77.88 89 TYR A O 1
ATOM 687 N N . ALA A 1 90 ? 16.572 1.799 -15.957 1.00 83.44 90 ALA A N 1
ATOM 688 C CA . ALA A 1 90 ? 16.306 0.686 -15.047 1.00 83.44 90 ALA A CA 1
ATOM 689 C C . ALA A 1 90 ? 15.852 1.156 -13.661 1.00 83.44 90 ALA A C 1
ATOM 691 O O . ALA A 1 90 ? 14.939 0.579 -13.073 1.00 83.44 90 ALA A O 1
ATOM 692 N N . TRP A 1 91 ? 16.435 2.243 -13.150 1.00 82.88 91 TRP A N 1
ATOM 693 C CA . TRP A 1 91 ? 16.066 2.806 -11.850 1.00 82.88 91 TRP A CA 1
ATOM 694 C C . TRP A 1 91 ? 14.559 3.076 -11.738 1.00 82.88 91 TRP A C 1
ATOM 696 O O . TRP A 1 91 ? 13.988 2.804 -10.688 1.00 82.88 91 TRP A O 1
ATOM 706 N N . ALA A 1 92 ? 13.895 3.524 -12.810 1.00 80.62 92 ALA A N 1
ATOM 707 C CA . ALA A 1 92 ? 12.459 3.799 -12.801 1.00 80.62 92 ALA A CA 1
ATOM 708 C C . ALA A 1 92 ? 11.627 2.510 -12.691 1.00 80.62 92 ALA A C 1
ATOM 710 O O . ALA A 1 92 ? 10.631 2.477 -11.970 1.00 80.62 92 ALA A O 1
ATOM 711 N N . TYR A 1 93 ? 12.071 1.433 -13.346 1.00 82.31 93 TYR A N 1
ATOM 712 C CA . TYR A 1 93 ? 11.441 0.114 -13.258 1.00 82.31 93 TYR A CA 1
ATOM 713 C C . TYR A 1 93 ? 11.516 -0.462 -11.834 1.00 82.31 93 TYR A C 1
ATOM 715 O O . TYR A 1 93 ? 10.514 -0.922 -11.277 1.00 82.31 93 TYR A O 1
ATOM 723 N N . TRP A 1 94 ? 12.696 -0.398 -11.213 1.00 86.81 94 TRP A N 1
ATOM 724 C CA . TRP A 1 94 ? 12.918 -0.924 -9.864 1.00 86.81 94 TRP A CA 1
ATOM 725 C C . TRP A 1 94 ? 12.261 -0.065 -8.779 1.00 86.81 94 TRP A C 1
ATOM 727 O O . TRP A 1 94 ? 11.718 -0.601 -7.809 1.00 86.81 94 TRP A O 1
ATOM 737 N N . PHE A 1 95 ? 12.287 1.259 -8.946 1.00 88.38 95 PHE A N 1
ATOM 738 C CA . PHE A 1 95 ? 11.878 2.212 -7.918 1.00 88.38 95 PHE A CA 1
ATOM 739 C C . PHE A 1 95 ? 10.441 1.991 -7.449 1.00 88.38 95 PHE A C 1
ATOM 741 O O . PHE A 1 95 ? 10.226 1.897 -6.246 1.00 88.38 95 PHE A O 1
ATOM 748 N N . GLN A 1 96 ? 9.473 1.834 -8.359 1.00 85.38 96 GLN A N 1
ATOM 749 C CA . GLN A 1 96 ? 8.067 1.628 -7.983 1.00 85.38 96 GLN A CA 1
ATOM 750 C C . GLN A 1 96 ? 7.884 0.418 -7.057 1.00 85.38 96 GLN A C 1
ATOM 752 O O . GLN A 1 96 ? 7.260 0.517 -6.001 1.00 85.38 96 GLN A O 1
ATOM 757 N N . HIS A 1 97 ? 8.462 -0.720 -7.442 1.00 90.44 97 HIS A N 1
ATOM 758 C CA . HIS A 1 97 ? 8.325 -1.974 -6.709 1.00 90.44 97 HIS A CA 1
ATOM 759 C C . HIS A 1 97 ? 8.962 -1.865 -5.323 1.00 90.44 97 HIS A C 1
ATOM 761 O O . HIS A 1 97 ? 8.316 -2.148 -4.311 1.00 90.44 97 HIS A O 1
ATOM 767 N N . ILE A 1 98 ? 10.204 -1.377 -5.266 1.00 92.38 98 ILE A N 1
ATOM 768 C CA . ILE A 1 98 ? 10.942 -1.193 -4.012 1.00 92.38 98 ILE A CA 1
ATOM 769 C C . ILE A 1 98 ? 10.226 -0.188 -3.105 1.00 92.38 98 ILE A C 1
ATOM 771 O O . ILE A 1 98 ? 10.154 -0.404 -1.895 1.00 92.38 98 ILE A O 1
ATOM 775 N N . PHE A 1 99 ? 9.663 0.881 -3.668 1.00 91.75 99 PHE A N 1
ATOM 776 C CA . PHE A 1 99 ? 8.964 1.916 -2.918 1.00 91.75 99 PHE A CA 1
ATOM 777 C C . PHE A 1 99 ? 7.717 1.367 -2.214 1.00 91.75 99 PHE A C 1
ATOM 779 O O . PHE A 1 99 ? 7.578 1.541 -1.002 1.00 91.75 99 PHE A O 1
ATOM 786 N N . TYR A 1 100 ? 6.858 0.624 -2.917 1.00 92.19 100 TYR A N 1
ATOM 787 C CA . TYR A 1 100 ? 5.665 0.009 -2.317 1.00 92.19 100 TYR A CA 1
ATOM 788 C C . TYR A 1 100 ? 5.999 -1.027 -1.252 1.00 92.19 100 TYR A C 1
ATOM 790 O O . TYR A 1 100 ? 5.414 -1.026 -0.163 1.00 92.19 100 TYR A O 1
ATOM 798 N N . ILE A 1 101 ? 6.988 -1.876 -1.530 1.00 94.56 101 ILE A N 1
ATOM 799 C CA . ILE A 1 101 ? 7.444 -2.881 -0.571 1.00 94.56 101 ILE A CA 1
ATOM 800 C C . ILE A 1 101 ? 7.978 -2.174 0.677 1.00 94.56 101 ILE A C 1
ATOM 802 O O . ILE A 1 101 ? 7.509 -2.451 1.778 1.00 94.56 101 ILE A O 1
ATOM 806 N N . THR A 1 102 ? 8.853 -1.181 0.521 1.00 94.81 102 THR A N 1
ATOM 807 C CA . THR A 1 102 ? 9.416 -0.420 1.647 1.00 94.81 102 THR A CA 1
ATOM 808 C C . THR A 1 102 ? 8.322 0.249 2.481 1.00 94.81 102 THR A C 1
ATOM 810 O O . THR A 1 102 ? 8.281 0.068 3.698 1.00 94.81 102 THR A O 1
ATOM 813 N N . LEU A 1 103 ? 7.388 0.962 1.845 1.00 94.56 103 LEU A N 1
ATOM 814 C CA . LEU A 1 103 ? 6.288 1.642 2.533 1.00 94.56 103 LEU A CA 1
ATOM 815 C C . LEU A 1 103 ? 5.384 0.685 3.313 1.00 94.56 103 LEU A C 1
ATOM 817 O O . LEU A 1 103 ? 5.028 0.978 4.456 1.00 94.56 103 LEU A O 1
ATOM 821 N N . SER A 1 104 ? 5.041 -0.463 2.723 1.00 95.00 104 SER A N 1
ATOM 822 C CA . SER A 1 104 ? 4.246 -1.484 3.411 1.00 95.00 104 SER A CA 1
ATOM 823 C C . SER A 1 104 ? 4.985 -2.045 4.631 1.00 95.00 104 SER A C 1
ATOM 825 O O . SER A 1 104 ? 4.387 -2.193 5.698 1.00 95.00 104 SER A O 1
ATOM 827 N N . GLN A 1 105 ? 6.297 -2.283 4.521 1.00 96.25 105 GLN A N 1
ATOM 828 C CA . GLN A 1 105 ? 7.090 -2.858 5.606 1.00 96.25 105 GLN A CA 1
ATOM 829 C C . GLN A 1 105 ? 7.403 -1.855 6.725 1.00 96.25 105 GLN A C 1
ATOM 831 O O . GLN A 1 105 ? 7.568 -2.266 7.874 1.00 96.25 105 GLN A O 1
ATOM 836 N N . LEU A 1 106 ? 7.385 -0.542 6.465 1.00 94.81 106 LEU A N 1
ATOM 837 C CA . LEU A 1 106 ? 7.513 0.473 7.522 1.00 94.81 106 LEU A CA 1
ATOM 838 C C . LEU A 1 106 ? 6.414 0.356 8.594 1.00 94.81 106 LEU A C 1
ATOM 840 O O . LEU A 1 106 ? 6.627 0.721 9.752 1.00 94.81 106 LEU A O 1
ATOM 844 N N . LEU A 1 107 ? 5.250 -0.201 8.257 1.00 93.81 107 LEU A N 1
ATOM 845 C CA . LEU A 1 107 ? 4.150 -0.396 9.204 1.00 93.81 107 LEU A CA 1
ATOM 846 C C . LEU A 1 107 ? 4.410 -1.513 10.233 1.00 93.81 107 LEU A C 1
ATOM 848 O O . LEU A 1 107 ? 3.645 -1.637 11.191 1.00 93.81 107 LEU A O 1
ATOM 852 N N . TRP A 1 108 ? 5.502 -2.278 10.121 1.00 93.31 108 TRP A N 1
ATOM 853 C CA . TRP A 1 108 ? 5.964 -3.146 11.214 1.00 93.31 108 TRP A CA 1
ATOM 854 C C . TRP A 1 108 ? 6.377 -2.352 12.451 1.00 93.31 108 TRP A C 1
ATOM 856 O O . TRP A 1 108 ? 6.205 -2.801 13.592 1.00 93.31 108 TRP A O 1
ATOM 866 N N . PHE A 1 109 ? 6.916 -1.151 12.246 1.00 93.94 109 PHE A N 1
ATOM 867 C CA . PHE A 1 109 ? 7.3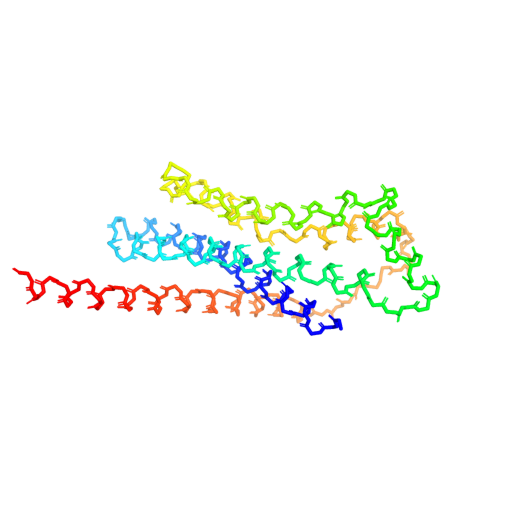96 -0.333 13.340 1.00 93.94 109 PHE A CA 1
ATOM 868 C C . PHE A 1 109 ? 6.218 0.262 14.109 1.00 93.94 109 PHE A C 1
ATOM 870 O O . PHE A 1 109 ? 5.473 1.110 13.617 1.00 93.94 109 PHE A O 1
ATOM 877 N N . LYS A 1 110 ? 6.073 -0.141 15.376 1.00 88.75 110 LYS A N 1
ATOM 878 C CA . LYS A 1 110 ? 4.941 0.264 16.229 1.00 88.75 110 LYS A CA 1
ATOM 879 C C . LYS A 1 110 ? 4.789 1.782 16.382 1.00 88.75 110 LYS A C 1
ATOM 881 O O . LYS A 1 110 ? 3.700 2.227 16.733 1.00 88.75 110 LYS A O 1
ATOM 886 N N . TRP A 1 111 ? 5.853 2.566 16.212 1.00 89.44 111 TRP A N 1
ATOM 887 C CA . TRP A 1 111 ? 5.796 4.031 16.281 1.00 89.44 111 TRP A CA 1
ATOM 888 C C . TRP A 1 111 ? 5.191 4.640 15.005 1.00 89.44 111 TRP A C 1
ATOM 890 O O . TRP A 1 111 ? 4.364 5.544 15.100 1.00 89.44 111 TRP A O 1
ATOM 900 N N . ILE A 1 112 ? 5.495 4.063 13.839 1.00 90.00 112 ILE A N 1
ATOM 901 C CA . ILE A 1 112 ? 4.909 4.412 12.536 1.00 90.00 112 ILE A CA 1
ATOM 902 C C . ILE A 1 112 ? 3.441 3.972 12.489 1.00 90.00 112 ILE A C 1
ATOM 904 O O . ILE A 1 112 ? 2.548 4.773 12.221 1.00 90.00 112 ILE A O 1
ATOM 908 N N . ALA A 1 113 ? 3.169 2.712 12.834 1.00 89.88 113 ALA A N 1
ATOM 909 C CA . ALA A 1 113 ? 1.841 2.105 12.733 1.00 89.88 113 ALA A CA 1
ATOM 910 C C . ALA A 1 113 ? 0.781 2.730 13.659 1.00 89.88 113 ALA A C 1
ATOM 912 O O . ALA A 1 113 ? -0.416 2.666 13.365 1.00 89.88 113 ALA A O 1
ATOM 913 N N . ARG A 1 114 ? 1.200 3.314 14.791 1.00 87.75 114 ARG A N 1
ATOM 914 C CA . ARG A 1 114 ? 0.296 3.966 15.755 1.00 87.75 114 ARG A CA 1
ATOM 915 C C . ARG A 1 114 ? -0.014 5.417 15.399 1.00 87.75 114 ARG A C 1
ATOM 917 O O . ARG A 1 114 ? -1.063 5.920 15.801 1.00 87.75 114 ARG A O 1
ATOM 924 N N . ASN A 1 115 ? 0.857 6.092 14.652 1.00 90.75 115 ASN A N 1
ATOM 925 C CA . ASN A 1 115 ? 0.653 7.490 14.306 1.00 90.75 115 ASN A CA 1
ATOM 926 C C . ASN A 1 115 ? -0.322 7.627 13.125 1.00 90.75 115 ASN A C 1
ATOM 928 O O . ASN A 1 115 ? -0.058 7.177 12.011 1.00 90.75 115 ASN A O 1
ATOM 932 N N . ARG A 1 116 ? -1.455 8.299 13.364 1.00 89.38 116 ARG A N 1
ATOM 933 C CA . ARG A 1 116 ? -2.491 8.547 12.348 1.00 89.38 116 ARG A CA 1
ATOM 934 C C . ARG A 1 116 ? -1.953 9.299 11.130 1.00 89.38 116 ARG A C 1
ATOM 936 O O . ARG A 1 116 ? -2.294 8.928 10.012 1.00 89.38 116 ARG A O 1
ATOM 943 N N . VAL A 1 117 ? -1.104 10.303 11.345 1.00 90.62 117 VAL A N 1
ATOM 944 C CA . VAL A 1 117 ? -0.532 11.127 10.266 1.00 90.62 117 VAL A CA 1
ATOM 945 C C . VAL A 1 117 ? 0.427 10.299 9.420 1.00 90.62 117 VAL A C 1
ATOM 947 O O . VAL A 1 117 ? 0.365 10.337 8.196 1.00 90.62 117 VAL A O 1
ATOM 950 N N . THR A 1 118 ? 1.261 9.481 10.061 1.00 92.19 118 THR A N 1
ATOM 951 C CA . THR A 1 118 ? 2.200 8.609 9.351 1.00 92.19 118 THR A CA 1
ATOM 952 C C . THR A 1 118 ? 1.473 7.570 8.503 1.00 92.19 118 THR A C 1
ATOM 954 O O . THR A 1 118 ? 1.847 7.360 7.352 1.00 92.19 118 THR A O 1
ATOM 957 N N . ARG A 1 119 ? 0.387 6.975 9.017 1.00 93.06 119 ARG A N 1
ATOM 958 C CA . ARG A 1 119 ? -0.453 6.069 8.219 1.00 93.06 119 ARG A CA 1
ATOM 959 C C . ARG A 1 119 ? -1.070 6.761 7.009 1.00 93.06 119 ARG A C 1
ATOM 961 O O . ARG A 1 119 ? -1.092 6.159 5.943 1.00 93.06 119 ARG A O 1
ATOM 968 N N . LEU A 1 120 ? -1.550 7.998 7.165 1.00 93.38 120 LEU A N 1
ATOM 969 C CA . LEU A 1 120 ? -2.114 8.771 6.056 1.00 93.38 120 LEU A CA 1
ATOM 970 C C . LEU A 1 120 ? -1.069 9.052 4.979 1.00 93.38 120 LEU A C 1
ATOM 972 O O . LEU A 1 120 ? -1.349 8.864 3.802 1.00 93.38 120 LEU A O 1
ATOM 976 N N . LEU A 1 121 ? 0.135 9.458 5.384 1.00 94.25 121 LEU A N 1
ATOM 977 C CA . LEU A 1 121 ? 1.232 9.725 4.459 1.00 94.25 121 LEU A CA 1
ATOM 978 C C . LEU A 1 121 ? 1.635 8.457 3.698 1.00 94.25 121 LEU A C 1
ATOM 980 O O . LEU A 1 121 ? 1.720 8.487 2.477 1.00 94.25 121 LEU A O 1
ATOM 984 N N . ILE A 1 122 ? 1.788 7.325 4.392 1.00 93.69 122 ILE A N 1
ATOM 985 C CA . ILE A 1 122 ? 2.048 6.028 3.746 1.00 93.69 122 ILE A CA 1
ATOM 986 C C . ILE A 1 122 ? 0.900 5.657 2.801 1.00 93.69 122 ILE A C 1
ATOM 988 O O . ILE A 1 122 ? 1.146 5.247 1.673 1.00 93.69 122 ILE A O 1
ATOM 992 N N . GLY A 1 123 ? -0.349 5.834 3.233 1.00 93.00 123 GLY A N 1
ATOM 993 C CA . GLY A 1 123 ? -1.528 5.549 2.421 1.00 93.00 123 GLY A CA 1
ATOM 994 C C . GLY A 1 123 ? -1.599 6.393 1.149 1.00 93.00 123 GLY A C 1
ATOM 995 O O . GLY A 1 123 ? -1.902 5.865 0.085 1.00 93.00 123 GLY A O 1
ATOM 996 N N . PHE A 1 124 ? -1.269 7.680 1.236 1.00 92.00 124 PHE A N 1
ATOM 997 C CA . PHE A 1 124 ? -1.190 8.565 0.077 1.00 92.00 124 PHE A CA 1
ATOM 998 C C . PHE A 1 124 ? -0.077 8.137 -0.885 1.00 92.00 124 PHE A C 1
ATOM 1000 O O . PHE A 1 124 ? -0.312 8.027 -2.084 1.00 92.00 124 PHE A O 1
ATOM 1007 N N . LEU A 1 125 ? 1.113 7.831 -0.364 1.00 91.88 125 LEU A N 1
ATOM 1008 C CA . LEU A 1 125 ? 2.242 7.392 -1.183 1.00 91.88 125 LEU A CA 1
ATOM 1009 C C . LEU A 1 125 ? 2.000 6.035 -1.863 1.00 91.88 125 LEU A C 1
ATOM 1011 O O . LEU A 1 125 ? 2.465 5.834 -2.979 1.00 91.88 125 LEU A O 1
ATOM 1015 N N . LEU A 1 126 ? 1.257 5.130 -1.220 1.00 91.12 126 LEU A N 1
ATOM 1016 C CA . LEU A 1 126 ? 0.814 3.861 -1.807 1.00 91.12 126 LEU A CA 1
ATOM 1017 C C . LEU A 1 126 ? -0.311 4.044 -2.835 1.00 91.12 126 LEU A C 1
ATOM 1019 O O . LEU A 1 126 ? -0.428 3.251 -3.759 1.00 91.12 126 LEU A O 1
ATOM 1023 N N . PHE A 1 127 ? -1.139 5.081 -2.691 1.00 88.44 127 PHE A N 1
ATOM 1024 C CA . PHE A 1 127 ? -2.178 5.406 -3.668 1.00 88.44 127 PHE A CA 1
ATOM 1025 C C . PHE A 1 127 ? -1.603 6.013 -4.957 1.00 88.44 127 PHE A C 1
ATOM 1027 O O . PHE A 1 127 ? -2.189 5.865 -6.032 1.00 88.44 127 PHE A O 1
ATOM 1034 N N . LEU A 1 128 ? -0.465 6.706 -4.862 1.00 84.06 128 LEU A N 1
ATOM 1035 C CA . LEU A 1 128 ? 0.238 7.246 -6.020 1.00 84.06 128 LEU A CA 1
ATOM 1036 C C . LEU A 1 128 ? 0.870 6.119 -6.840 1.00 84.06 128 LEU A C 1
ATOM 1038 O O . LEU A 1 128 ? 1.772 5.425 -6.377 1.00 84.06 128 LEU A O 1
ATOM 1042 N N . ASN A 1 129 ? 0.434 5.991 -8.092 1.00 75.69 129 ASN A N 1
ATOM 1043 C CA . ASN A 1 129 ? 1.035 5.092 -9.069 1.00 75.69 129 ASN A CA 1
ATOM 1044 C C . ASN A 1 129 ? 2.163 5.808 -9.829 1.00 75.69 129 ASN A C 1
ATOM 1046 O O . ASN A 1 129 ? 1.909 6.704 -10.639 1.00 75.69 129 ASN A O 1
ATOM 1050 N N . PHE A 1 130 ? 3.412 5.438 -9.525 1.00 70.38 130 PHE A N 1
ATOM 1051 C CA . PHE A 1 130 ? 4.600 6.091 -10.085 1.00 70.38 130 PHE A CA 1
ATOM 1052 C C . PHE A 1 130 ? 4.750 5.841 -11.582 1.00 70.38 130 PHE A C 1
ATOM 1054 O O . PHE A 1 130 ? 5.140 6.747 -12.306 1.00 70.38 130 PHE A O 1
ATOM 1061 N N . GLU A 1 131 ? 4.391 4.663 -12.070 1.00 67.50 131 GLU A N 1
ATOM 1062 C CA . GLU A 1 131 ? 4.437 4.303 -13.483 1.00 67.50 131 GLU A CA 1
ATOM 1063 C C . GLU A 1 131 ? 3.523 5.214 -14.304 1.00 67.50 131 GLU A C 1
ATOM 1065 O O . GLU A 1 131 ? 3.974 5.827 -15.271 1.00 67.50 131 GLU A O 1
ATOM 1070 N N . LYS A 1 132 ? 2.277 5.424 -13.863 1.00 70.62 132 LYS A N 1
ATOM 1071 C CA . LYS A 1 132 ? 1.359 6.381 -14.501 1.00 70.62 132 LYS A CA 1
ATOM 1072 C C . LYS A 1 132 ? 1.851 7.823 -14.396 1.00 70.62 132 LYS A C 1
ATOM 1074 O O . LYS A 1 132 ? 1.651 8.589 -15.335 1.00 70.62 132 LYS A O 1
ATOM 1079 N N . PHE A 1 133 ? 2.508 8.193 -13.297 1.00 64.94 133 PHE A N 1
ATOM 1080 C CA . PHE A 1 133 ? 3.129 9.511 -13.163 1.00 64.94 133 PHE A CA 1
ATOM 1081 C C . PHE A 1 133 ? 4.288 9.702 -14.154 1.00 64.94 133 PHE A C 1
ATOM 1083 O O . PHE A 1 133 ? 4.330 10.717 -14.842 1.00 64.94 133 PHE A O 1
ATOM 1090 N N . VAL A 1 134 ? 5.189 8.723 -14.296 1.00 64.50 134 VAL A N 1
ATOM 1091 C CA . VAL A 1 134 ? 6.297 8.777 -15.265 1.00 64.50 134 VAL A CA 1
ATOM 1092 C C . VAL A 1 134 ? 5.769 8.801 -16.699 1.00 64.50 134 VAL A C 1
ATOM 1094 O O . VAL A 1 134 ? 6.254 9.596 -17.504 1.00 64.50 134 VAL A O 1
ATOM 1097 N N . ILE A 1 135 ? 4.750 7.999 -17.022 1.00 68.44 135 ILE A N 1
ATOM 1098 C CA . ILE A 1 135 ? 4.100 8.022 -18.342 1.00 68.44 135 ILE A CA 1
ATOM 1099 C C . ILE A 1 135 ? 3.505 9.406 -18.622 1.00 68.44 135 ILE A C 1
ATOM 1101 O O . ILE A 1 135 ? 3.780 9.977 -19.671 1.00 68.44 135 ILE A O 1
ATOM 1105 N N . LEU A 1 136 ? 2.764 9.986 -17.674 1.00 65.50 136 LEU A N 1
ATOM 1106 C CA . LEU A 1 136 ? 2.173 11.318 -17.829 1.00 65.50 136 LEU A CA 1
ATOM 1107 C C . LEU A 1 136 ? 3.241 12.403 -18.031 1.00 65.50 136 LEU A C 1
ATOM 1109 O O . LEU A 1 136 ? 3.112 13.257 -18.906 1.00 65.50 136 LEU A O 1
ATOM 1113 N N . VAL A 1 137 ? 4.308 12.382 -17.230 1.00 60.00 137 VAL A N 1
ATOM 1114 C CA . VAL A 1 137 ? 5.398 13.358 -17.345 1.00 60.00 137 VAL A CA 1
ATOM 1115 C C . VAL A 1 137 ? 6.112 13.200 -18.686 1.00 60.00 137 VAL A C 1
ATOM 1117 O O . VAL A 1 137 ? 6.378 14.197 -19.348 1.00 60.00 137 VAL A O 1
ATOM 1120 N N . THR A 1 138 ? 6.391 11.974 -19.128 1.00 60.03 138 THR A N 1
ATOM 1121 C CA . THR A 1 138 ? 7.080 11.735 -20.407 1.00 60.03 138 THR A CA 1
ATOM 1122 C C . THR A 1 138 ? 6.210 12.049 -21.629 1.00 60.03 138 THR A C 1
ATOM 1124 O O . THR A 1 138 ? 6.745 12.573 -22.607 1.00 60.03 138 THR A O 1
ATOM 1127 N N . SER A 1 139 ? 4.890 11.828 -21.574 1.00 60.00 139 SER A N 1
ATOM 1128 C CA . SER A 1 139 ? 3.964 12.201 -22.657 1.00 60.00 139 SER A CA 1
ATOM 1129 C C . SER A 1 139 ? 3.784 13.718 -22.774 1.00 60.00 139 SER A C 1
ATOM 1131 O O . SER A 1 139 ? 3.812 14.261 -23.877 1.00 60.00 139 SER A O 1
ATOM 1133 N N . LEU A 1 140 ? 3.706 14.432 -21.643 1.00 59.75 140 LEU A N 1
ATOM 1134 C CA . LEU A 1 140 ? 3.606 15.899 -21.621 1.00 59.75 140 LEU A CA 1
ATOM 1135 C C . LEU A 1 140 ? 4.812 16.600 -22.268 1.00 59.75 140 LEU A C 1
ATOM 1137 O O . LEU A 1 140 ? 4.667 17.712 -22.761 1.00 59.75 140 LEU A O 1
ATOM 1141 N N . HIS A 1 141 ? 5.986 15.958 -22.293 1.00 60.03 141 HIS A N 1
ATOM 1142 C CA . HIS A 1 141 ? 7.183 16.501 -22.944 1.00 60.03 141 HIS A CA 1
ATOM 1143 C C . HIS A 1 141 ? 7.238 16.253 -24.462 1.00 60.03 141 HIS A C 1
ATOM 1145 O O . HIS A 1 141 ? 8.170 16.726 -25.115 1.00 60.03 141 HIS A O 1
ATOM 1151 N N . ARG A 1 142 ? 6.295 15.500 -25.045 1.00 50.00 142 ARG A N 1
ATOM 1152 C CA . ARG A 1 142 ? 6.273 15.225 -26.495 1.00 50.00 142 ARG A CA 1
ATOM 1153 C C . ARG A 1 142 ? 5.019 15.718 -27.214 1.00 50.00 142 ARG A C 1
ATOM 1155 O O . ARG A 1 142 ? 5.114 16.020 -28.400 1.00 50.00 142 ARG A O 1
ATOM 1162 N N . ASP A 1 143 ? 3.912 15.909 -26.504 1.00 52.22 143 ASP A N 1
ATOM 1163 C CA . ASP A 1 143 ? 2.645 16.368 -27.083 1.00 52.22 143 ASP A CA 1
ATOM 1164 C C . ASP A 1 143 ? 2.410 17.870 -26.821 1.00 52.22 143 ASP A C 1
ATOM 1166 O O . ASP A 1 143 ? 1.543 18.263 -26.044 1.00 52.22 143 ASP A O 1
ATOM 1170 N N . TYR A 1 144 ? 3.203 18.738 -27.464 1.00 49.38 144 TYR A N 1
ATOM 1171 C CA . TYR A 1 144 ? 3.093 20.204 -27.325 1.00 49.38 144 TYR A CA 1
ATOM 1172 C C . TYR A 1 144 ? 2.274 20.900 -28.423 1.00 49.38 144 TYR A C 1
ATOM 1174 O O . TYR A 1 144 ? 2.069 22.111 -28.333 1.00 49.38 144 TYR A O 1
ATOM 1182 N N . LEU A 1 145 ? 1.815 20.201 -29.472 1.00 53.59 145 LEU A N 1
ATOM 1183 C CA . LEU A 1 145 ? 1.024 20.860 -30.516 1.00 53.59 145 LEU A CA 1
ATOM 1184 C C . LEU A 1 145 ? -0.402 21.158 -30.011 1.00 53.59 145 LEU A C 1
ATOM 1186 O O . LEU A 1 145 ? -1.140 20.224 -29.711 1.00 53.59 145 LEU A O 1
ATOM 1190 N N . PRO A 1 146 ? -0.857 22.427 -30.002 1.00 55.84 146 PRO A N 1
ATOM 1191 C CA . PRO A 1 146 ? -2.222 22.787 -29.598 1.00 55.84 146 PRO A CA 1
ATOM 1192 C C . PRO A 1 146 ? -3.316 22.141 -30.465 1.00 55.84 146 PRO A C 1
ATOM 1194 O O . PRO A 1 146 ? -4.474 22.084 -30.065 1.00 55.84 146 PRO A O 1
ATOM 1197 N N . SER A 1 147 ? -2.963 21.655 -31.660 1.00 58.84 147 SER A N 1
ATOM 1198 C CA . SER A 1 147 ? -3.880 21.006 -32.601 1.00 58.84 147 SER A CA 1
ATOM 1199 C C . SER A 1 147 ? -4.246 19.563 -32.236 1.00 58.84 147 SER A C 1
ATOM 1201 O O . SER A 1 147 ? -5.219 19.051 -32.783 1.00 58.84 147 SER A O 1
ATOM 1203 N N . SER A 1 148 ? -3.514 18.900 -31.330 1.00 57.34 148 SER A N 1
ATOM 1204 C CA . SER A 1 148 ? -3.851 17.548 -30.849 1.00 57.34 148 SER A CA 1
ATOM 1205 C C . SER A 1 148 ? -4.771 17.556 -29.625 1.00 57.34 148 SER A C 1
ATOM 1207 O O . SER A 1 148 ? -5.158 16.497 -29.129 1.00 57.34 148 SER A O 1
ATOM 1209 N N . TRP A 1 149 ? -5.158 18.739 -29.139 1.00 56.62 149 TRP A N 1
ATOM 1210 C CA . TRP A 1 149 ? -6.065 18.892 -28.007 1.00 56.62 149 TRP A CA 1
ATOM 1211 C C . TRP A 1 149 ? -7.503 18.616 -28.453 1.00 56.62 149 TRP A C 1
ATOM 1213 O O . TRP A 1 149 ? -8.310 19.524 -28.645 1.00 56.62 149 TRP A O 1
ATOM 1223 N N . SER A 1 150 ? -7.854 17.341 -28.613 1.00 57.66 150 SER A N 1
ATOM 1224 C CA . SER A 1 150 ? -9.258 16.948 -28.661 1.00 57.66 150 SER A CA 1
ATOM 1225 C C . SER A 1 150 ? -9.813 16.982 -27.237 1.00 57.66 150 SER A C 1
ATOM 1227 O O . SER A 1 150 ? -9.477 16.134 -26.409 1.00 57.66 150 SER A O 1
ATOM 1229 N N . MET A 1 151 ? -10.668 17.958 -26.934 1.00 54.47 151 MET A N 1
ATOM 1230 C CA . MET A 1 151 ? -11.506 17.921 -25.736 1.00 54.47 151 MET A CA 1
ATOM 1231 C C . MET A 1 151 ? -12.475 16.747 -25.871 1.00 54.47 151 MET A C 1
ATOM 1233 O O . MET A 1 151 ? -13.529 16.864 -26.497 1.00 54.47 151 MET A O 1
ATOM 1237 N N . THR A 1 152 ? -12.132 15.604 -25.283 1.00 51.91 152 THR A N 1
ATOM 1238 C CA . THR A 1 152 ? -13.082 14.511 -25.100 1.00 51.91 152 THR A CA 1
ATOM 1239 C C . THR A 1 152 ? -1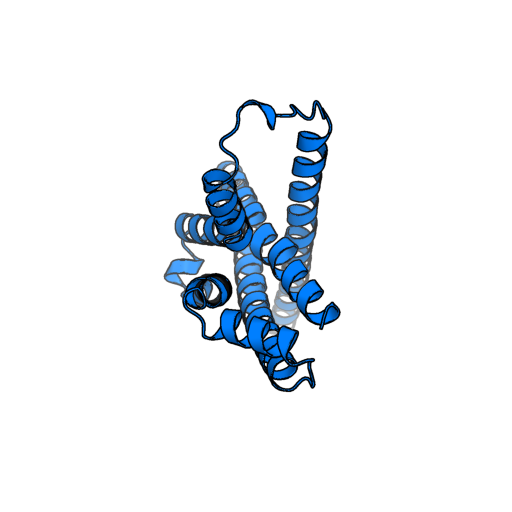4.153 15.005 -24.128 1.00 51.91 152 THR A C 1
ATOM 1241 O O . THR A 1 152 ? -13.982 14.951 -22.911 1.00 51.91 152 THR A O 1
ATOM 1244 N N . GLN A 1 153 ? -15.249 15.558 -24.657 1.00 56.06 153 GLN A N 1
ATOM 1245 C CA . GLN A 1 153 ? -16.435 15.889 -23.873 1.00 56.06 153 GLN A CA 1
ATOM 1246 C C . GLN A 1 153 ? -17.091 14.587 -23.412 1.00 56.06 153 GLN A C 1
ATOM 1248 O O . GLN A 1 153 ? -17.966 14.032 -24.067 1.00 56.06 153 GLN A O 1
ATOM 1253 N N . GLY A 1 154 ? -16.615 14.062 -22.288 1.00 54.22 154 GLY A N 1
ATOM 1254 C CA . GLY A 1 154 ? -17.149 12.869 -21.656 1.00 54.22 154 GLY A CA 1
ATOM 1255 C C . GLY A 1 154 ? -17.544 13.180 -20.226 1.00 54.22 154 GLY A C 1
ATOM 1256 O O . GLY A 1 154 ? -16.742 13.004 -19.312 1.00 54.22 154 GLY A O 1
ATOM 1257 N N . TYR A 1 155 ? -18.806 13.555 -20.012 1.00 51.16 155 TYR A N 1
ATOM 1258 C CA . TYR A 1 155 ? -19.444 13.640 -18.689 1.00 51.16 155 TYR A CA 1
ATOM 1259 C C . TYR A 1 155 ? -19.443 12.296 -17.910 1.00 51.16 155 TYR A C 1
ATOM 1261 O O . TYR A 1 155 ? -20.007 12.204 -16.825 1.00 51.16 155 TYR A O 1
ATOM 1269 N N . SER A 1 156 ? -18.777 11.253 -18.421 1.00 65.94 156 SER A N 1
ATOM 1270 C CA . SER A 1 156 ? -18.612 9.933 -17.811 1.00 65.94 156 SER A CA 1
ATOM 1271 C C . SER A 1 156 ? -17.265 9.717 -17.106 1.00 65.94 156 SER A C 1
ATOM 1273 O O . SER A 1 156 ? -17.174 8.826 -16.265 1.00 65.94 156 SER A O 1
ATOM 1275 N N . LEU A 1 157 ? -16.224 10.522 -17.372 1.00 67.44 157 LEU A N 1
ATOM 1276 C CA . LEU A 1 157 ? -14.884 10.298 -16.799 1.00 67.44 157 LEU A CA 1
ATOM 1277 C C . LEU A 1 157 ? -14.874 10.459 -15.272 1.00 67.44 157 LEU A C 1
ATOM 1279 O O . LEU A 1 157 ? -14.263 9.669 -14.555 1.00 67.44 157 LEU A O 1
ATOM 1283 N N . PHE A 1 158 ? -15.627 11.442 -14.774 1.00 73.50 158 PHE A N 1
ATOM 1284 C CA . PHE A 1 158 ? -15.846 11.637 -13.343 1.00 73.50 158 PHE A CA 1
ATOM 1285 C C . PHE A 1 158 ? -16.603 10.458 -12.711 1.00 73.50 158 PHE A C 1
ATOM 1287 O O . PHE A 1 158 ? -16.234 9.999 -11.632 1.00 73.50 158 PHE A O 1
ATOM 1294 N N . GLY A 1 159 ? -17.610 9.921 -13.409 1.00 78.31 159 GLY A N 1
ATOM 1295 C CA . GLY A 1 159 ? -18.367 8.748 -12.966 1.00 78.31 159 GLY A CA 1
ATOM 1296 C C . GLY A 1 159 ? -17.489 7.503 -12.843 1.00 78.31 159 GLY A C 1
ATOM 1297 O O . GLY A 1 159 ? -17.468 6.871 -11.790 1.00 78.31 159 GLY A O 1
ATOM 1298 N N . TYR A 1 160 ? -16.694 7.191 -13.870 1.00 79.44 160 TYR A N 1
ATOM 1299 C CA . TYR A 1 160 ? -15.765 6.056 -13.835 1.00 79.44 160 TYR A CA 1
ATOM 1300 C C . TYR A 1 160 ? -14.657 6.226 -12.790 1.00 79.44 160 TYR A C 1
ATOM 1302 O O . TYR A 1 160 ? -14.282 5.257 -12.132 1.00 79.44 160 TYR A O 1
ATOM 1310 N N . ALA A 1 161 ? -14.156 7.449 -12.591 1.00 81.31 161 ALA A N 1
ATOM 1311 C CA . ALA A 1 161 ? -13.174 7.727 -11.548 1.00 81.31 161 ALA A CA 1
ATOM 1312 C C . ALA A 1 161 ? -13.754 7.484 -10.146 1.00 81.31 161 ALA A C 1
ATOM 1314 O O . ALA A 1 161 ? -13.119 6.816 -9.330 1.00 81.31 161 ALA A O 1
ATOM 1315 N N . LEU A 1 162 ? -14.968 7.975 -9.875 1.00 83.75 162 LEU A N 1
ATOM 1316 C CA . LEU A 1 162 ? -15.655 7.734 -8.606 1.00 83.75 162 LEU A CA 1
ATOM 1317 C C . LEU A 1 162 ? -15.939 6.250 -8.381 1.00 83.75 162 LEU A C 1
ATOM 1319 O O . LEU A 1 162 ? -15.648 5.748 -7.297 1.00 83.75 162 LEU A O 1
ATOM 1323 N N . LEU A 1 163 ? -16.439 5.546 -9.400 1.00 85.50 163 LEU A N 1
ATOM 1324 C CA . LEU A 1 163 ? -16.666 4.102 -9.329 1.00 85.50 163 LEU A CA 1
ATOM 1325 C C . LEU A 1 163 ? -15.371 3.368 -8.969 1.00 85.50 163 LEU A C 1
ATOM 1327 O O . LEU A 1 163 ? -15.334 2.647 -7.972 1.00 85.50 163 LEU A O 1
ATOM 1331 N N . GLY A 1 164 ? -14.273 3.671 -9.664 1.00 86.44 164 GLY A N 1
ATOM 1332 C CA . GLY A 1 164 ? -12.968 3.081 -9.370 1.00 86.44 164 GLY A CA 1
ATOM 1333 C C . GLY A 1 164 ? -12.459 3.377 -7.953 1.00 86.44 164 GLY A C 1
ATOM 1334 O O . GLY A 1 164 ? -11.818 2.523 -7.343 1.00 86.44 164 GLY A O 1
ATOM 1335 N N . LEU A 1 165 ? -12.747 4.553 -7.384 1.00 88.75 165 LEU A N 1
ATOM 1336 C CA . LEU A 1 165 ? -12.424 4.850 -5.981 1.00 88.75 165 LEU A CA 1
ATOM 1337 C C . LEU A 1 165 ? -13.303 4.047 -5.015 1.00 88.75 165 LEU A C 1
ATOM 1339 O O . LEU A 1 165 ? -12.798 3.514 -4.022 1.00 88.75 165 LEU A O 1
ATOM 1343 N N . THR A 1 166 ? -14.601 3.937 -5.304 1.00 89.44 166 THR A N 1
ATOM 1344 C CA . THR A 1 166 ? -15.539 3.185 -4.462 1.00 89.44 166 THR A CA 1
ATOM 1345 C C . THR A 1 166 ? -15.239 1.692 -4.460 1.00 89.44 166 THR A C 1
ATOM 1347 O O . THR A 1 166 ? -15.218 1.093 -3.390 1.00 89.44 166 THR A O 1
ATOM 1350 N N . GLU A 1 167 ? -14.910 1.098 -5.606 1.00 90.69 167 GLU A N 1
ATOM 1351 C CA . GLU A 1 167 ? -14.552 -0.320 -5.718 1.00 90.69 167 GLU A CA 1
ATOM 1352 C C . GLU A 1 167 ? -13.336 -0.663 -4.852 1.00 90.69 167 GLU A C 1
ATOM 1354 O O . GLU A 1 167 ? -13.370 -1.617 -4.073 1.00 90.69 167 GLU A O 1
ATOM 1359 N N . ARG A 1 168 ? -12.281 0.160 -4.914 1.00 92.25 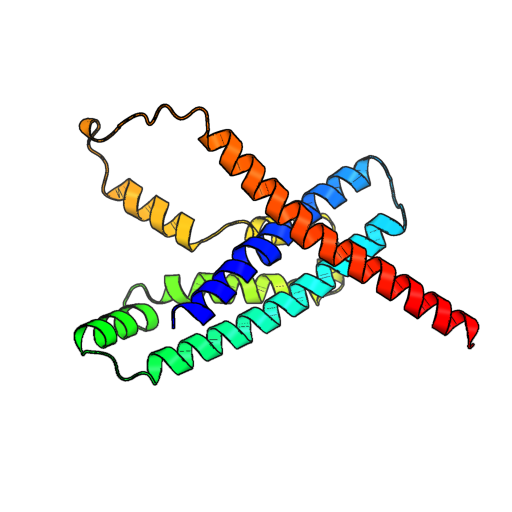168 ARG A N 1
ATOM 1360 C CA . ARG A 1 168 ? -11.074 -0.013 -4.089 1.00 92.25 168 ARG A CA 1
ATOM 1361 C C . ARG A 1 168 ? -11.382 0.101 -2.601 1.00 92.25 168 ARG A C 1
ATOM 1363 O O . ARG A 1 168 ? -10.886 -0.697 -1.804 1.00 92.25 168 ARG A O 1
ATOM 1370 N N . LEU A 1 169 ? -12.203 1.084 -2.227 1.00 93.25 169 LEU A N 1
ATOM 1371 C CA . LEU A 1 169 ? -12.607 1.291 -0.840 1.00 93.25 169 LEU A CA 1
ATOM 1372 C C . LEU A 1 169 ? -13.430 0.108 -0.315 1.00 93.25 169 LEU A C 1
ATOM 1374 O O . LEU A 1 169 ? -13.173 -0.363 0.792 1.00 93.25 169 LEU A O 1
ATOM 1378 N N . LEU A 1 170 ? -14.396 -0.375 -1.098 1.00 93.56 170 LEU A N 1
ATOM 1379 C CA . LEU A 1 170 ? -15.265 -1.489 -0.722 1.00 93.56 170 LEU A CA 1
ATOM 1380 C C . LEU A 1 170 ? -14.482 -2.794 -0.607 1.00 93.56 170 LEU A C 1
ATOM 1382 O O . LEU A 1 170 ? -14.638 -3.504 0.385 1.00 93.56 170 LEU A O 1
ATOM 1386 N N . PHE A 1 171 ? -13.606 -3.082 -1.571 1.00 95.44 171 PHE A N 1
ATOM 1387 C CA . PHE A 1 171 ? -12.790 -4.291 -1.552 1.00 95.44 171 PHE A CA 1
ATOM 1388 C C . PHE A 1 171 ? -11.869 -4.320 -0.325 1.00 95.44 171 PHE A C 1
ATOM 1390 O O . PHE A 1 171 ? -11.927 -5.246 0.487 1.00 95.44 171 PHE A O 1
ATOM 1397 N N . TYR A 1 172 ? -11.061 -3.274 -0.133 1.00 95.69 172 TYR A N 1
ATOM 1398 C CA . TYR A 1 172 ? -10.105 -3.232 0.972 1.00 95.69 172 TYR A CA 1
ATOM 1399 C C . TYR A 1 172 ? -10.783 -3.086 2.340 1.00 95.69 172 TYR A C 1
ATOM 1401 O O . TYR A 1 172 ? -10.412 -3.755 3.309 1.00 95.69 172 TYR A O 1
ATOM 1409 N N . GLY A 1 173 ? -11.803 -2.230 2.424 1.00 94.19 173 GLY A N 1
ATOM 1410 C CA . GLY A 1 173 ? -12.589 -2.037 3.637 1.00 94.19 173 GLY A CA 1
ATOM 1411 C C . GLY A 1 173 ? -13.322 -3.311 4.049 1.00 94.19 173 GLY A C 1
ATOM 1412 O O . GLY A 1 173 ? -13.284 -3.676 5.224 1.00 94.19 173 GLY A O 1
ATOM 1413 N N . GLY A 1 174 ? -13.904 -4.035 3.089 1.00 94.12 174 GLY A N 1
ATOM 1414 C CA . GLY A 1 174 ? -14.534 -5.335 3.314 1.00 94.12 174 GLY A CA 1
ATOM 1415 C C . GLY A 1 174 ? -13.562 -6.354 3.910 1.00 94.12 174 GLY A C 1
ATOM 1416 O O . GLY A 1 174 ? -13.866 -6.951 4.944 1.00 94.12 174 GLY A O 1
ATOM 1417 N N . LEU A 1 175 ? -12.356 -6.481 3.343 1.00 95.06 175 LEU A N 1
ATOM 1418 C CA . LEU A 1 175 ? -11.304 -7.346 3.896 1.00 95.06 175 LEU A CA 1
ATOM 1419 C C . LEU A 1 175 ? -10.933 -6.966 5.337 1.00 95.06 175 LEU A C 1
ATOM 1421 O O . LEU A 1 175 ? -10.808 -7.840 6.196 1.00 95.06 175 LEU A O 1
ATOM 1425 N N . CYS A 1 176 ? -10.798 -5.669 5.626 1.00 94.75 176 CYS A N 1
ATOM 1426 C CA . CYS A 1 176 ? -10.483 -5.184 6.971 1.00 94.75 176 CYS A CA 1
ATOM 1427 C C . CYS A 1 176 ? -11.586 -5.506 7.982 1.00 94.75 176 CYS A C 1
ATOM 1429 O O . CYS A 1 176 ? -11.289 -5.909 9.108 1.00 94.75 176 CYS A O 1
ATOM 1431 N N . VAL A 1 177 ? -12.848 -5.336 7.585 1.00 94.44 177 VAL A N 1
ATOM 1432 C CA . VAL A 1 177 ? -14.016 -5.627 8.421 1.00 94.44 177 VAL A CA 1
ATOM 1433 C C . VAL A 1 177 ? -14.112 -7.125 8.705 1.00 94.44 177 VAL A C 1
ATOM 1435 O O . VAL A 1 177 ? -14.237 -7.508 9.868 1.00 94.44 177 VAL A O 1
ATOM 1438 N N . ILE A 1 178 ? -13.969 -7.973 7.683 1.00 94.75 178 ILE A N 1
ATOM 1439 C CA . ILE A 1 178 ? -13.971 -9.435 7.841 1.00 94.75 178 ILE A CA 1
ATOM 1440 C C . ILE A 1 178 ? -12.845 -9.867 8.784 1.00 94.75 178 ILE A C 1
ATOM 1442 O O . ILE A 1 178 ? -13.100 -10.562 9.768 1.00 94.75 178 ILE A O 1
ATOM 1446 N N . TYR A 1 179 ? -11.613 -9.409 8.542 1.00 94.56 179 TYR A N 1
ATOM 1447 C CA . TYR A 1 179 ? -10.473 -9.725 9.405 1.00 94.56 179 TYR A CA 1
ATOM 1448 C C . TYR A 1 179 ? -10.710 -9.281 10.853 1.00 94.56 179 TYR A C 1
ATOM 1450 O O . TYR A 1 179 ? -10.393 -10.012 11.792 1.00 94.56 179 TYR A O 1
ATOM 1458 N N . TYR A 1 180 ? -11.275 -8.088 11.046 1.00 93.62 180 TYR A N 1
ATOM 1459 C CA . TYR A 1 180 ? -11.591 -7.566 12.370 1.00 93.62 180 TYR A CA 1
ATOM 1460 C C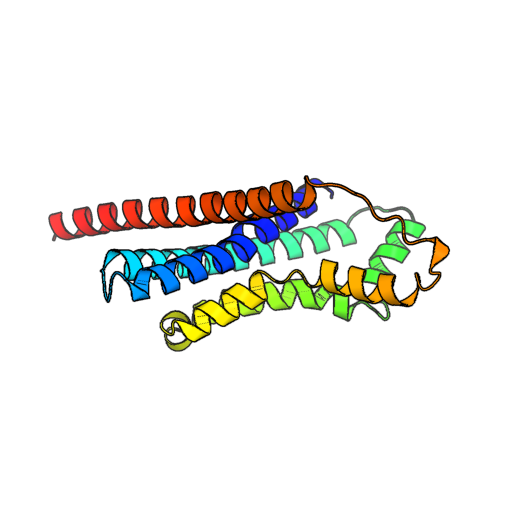 . TYR A 1 180 ? -12.615 -8.441 13.104 1.00 93.62 180 TYR A C 1
ATOM 1462 O O . TYR A 1 180 ? -12.374 -8.799 14.256 1.00 93.62 180 TYR A O 1
ATOM 1470 N N . PHE A 1 181 ? -13.706 -8.840 12.444 1.00 93.31 181 PHE A N 1
ATOM 1471 C CA . PHE A 1 181 ? -14.717 -9.717 13.042 1.00 93.31 181 PHE A CA 1
ATOM 1472 C C . PHE A 1 181 ? -14.175 -11.108 13.370 1.00 93.31 181 PHE A C 1
ATOM 1474 O O . PHE A 1 181 ? -14.401 -11.601 14.473 1.00 93.31 181 PHE A O 1
ATOM 1481 N N . VAL A 1 182 ? -13.411 -11.713 12.457 1.00 93.50 182 VAL A N 1
ATOM 1482 C CA . VAL A 1 182 ? -12.762 -13.012 12.699 1.00 93.50 182 VAL A CA 1
ATOM 1483 C C . VAL A 1 182 ? -11.842 -12.925 13.912 1.00 93.50 182 VAL A C 1
ATOM 1485 O O . VAL A 1 182 ? -11.888 -13.778 14.795 1.00 93.50 182 VAL A O 1
ATOM 1488 N N . LYS A 1 183 ? -11.037 -11.864 13.999 1.00 92.31 183 LYS A N 1
ATOM 1489 C CA . LYS A 1 183 ? -10.139 -11.664 15.133 1.00 92.31 183 LYS A CA 1
ATOM 1490 C C . LYS A 1 183 ? -10.896 -11.481 16.451 1.00 92.31 183 LYS A C 1
ATOM 1492 O O . LYS A 1 183 ? -10.497 -12.069 17.450 1.00 92.31 183 LYS A O 1
ATOM 1497 N N . LEU A 1 184 ? -11.978 -10.702 16.449 1.00 91.06 184 LEU A N 1
ATOM 1498 C CA . LEU A 1 184 ? -12.827 -10.528 17.628 1.00 91.06 184 LEU A CA 1
ATOM 1499 C C . LEU A 1 184 ? -13.404 -11.857 18.119 1.00 91.06 184 LEU A C 1
ATOM 1501 O O . LEU A 1 184 ? -13.428 -12.099 19.321 1.00 91.06 184 LEU A O 1
ATOM 1505 N N . GLU A 1 185 ? -13.870 -12.706 17.207 1.00 91.19 185 GLU A N 1
ATOM 1506 C CA . GLU A 1 185 ? -14.436 -14.011 17.555 1.00 91.19 185 GLU A CA 1
ATOM 1507 C C . GLU A 1 185 ? -13.373 -14.960 18.127 1.00 91.19 185 GLU A C 1
ATOM 1509 O O . GLU A 1 185 ? -13.619 -15.650 19.115 1.00 91.19 185 GLU A O 1
ATOM 1514 N N . ILE A 1 186 ? -12.166 -14.953 17.555 1.00 90.81 186 ILE A N 1
ATOM 1515 C CA . ILE A 1 186 ? -11.032 -15.730 18.074 1.00 90.81 186 ILE A CA 1
ATOM 1516 C C . ILE A 1 186 ? -10.647 -15.262 19.482 1.00 90.81 186 ILE A C 1
ATOM 1518 O O . ILE A 1 186 ? -10.459 -16.096 20.367 1.00 90.81 186 ILE A O 1
ATOM 1522 N N . ASP A 1 187 ? -10.541 -13.949 19.700 1.00 89.56 187 ASP A N 1
ATOM 1523 C CA . ASP A 1 187 ? -10.181 -13.397 21.008 1.00 89.56 187 ASP A CA 1
ATOM 1524 C C . ASP A 1 187 ? -11.259 -13.740 22.060 1.00 89.56 187 ASP A C 1
ATOM 1526 O O . ASP A 1 187 ? -10.917 -14.251 23.123 1.00 89.56 187 ASP A O 1
ATOM 1530 N N . LYS A 1 188 ? -12.556 -13.618 21.728 1.00 90.00 188 LYS A N 1
ATOM 1531 C CA . LYS A 1 188 ? -13.662 -14.042 22.614 1.00 90.00 188 LYS A CA 1
ATOM 1532 C C . LYS A 1 188 ? -13.586 -15.517 23.011 1.00 90.00 188 LYS A C 1
ATOM 1534 O O . LYS A 1 188 ? -13.805 -15.852 24.170 1.00 90.00 188 LYS A O 1
ATOM 1539 N N . ARG A 1 189 ? -13.297 -16.408 22.057 1.00 88.62 189 ARG A N 1
ATOM 1540 C CA . ARG A 1 189 ? -13.175 -17.850 22.330 1.00 88.62 189 ARG A CA 1
ATOM 1541 C C . ARG A 1 189 ? -11.968 -18.169 23.199 1.00 88.62 189 ARG A C 1
ATOM 1543 O O . ARG A 1 189 ? -12.068 -19.042 24.050 1.00 88.62 189 ARG A O 1
ATOM 1550 N N . ARG A 1 190 ? -10.848 -17.466 23.006 1.00 88.31 190 ARG A N 1
ATOM 1551 C CA . ARG A 1 190 ? -9.661 -17.619 23.857 1.00 88.31 190 ARG A CA 1
ATOM 1552 C C . ARG A 1 190 ? -9.965 -17.223 25.301 1.00 88.31 190 ARG A C 1
ATOM 1554 O O . ARG A 1 190 ? -9.552 -17.925 26.214 1.00 88.31 190 ARG A O 1
ATOM 1561 N N . ASP A 1 191 ? -10.703 -16.136 25.491 1.00 87.06 191 ASP A N 1
ATOM 1562 C CA . ASP A 1 191 ? -11.051 -15.629 26.820 1.00 87.06 191 ASP A CA 1
ATOM 1563 C C . ASP A 1 191 ? -12.119 -16.490 27.526 1.00 87.06 191 ASP A C 1
ATOM 1565 O O . ASP A 1 191 ? -12.237 -16.429 28.739 1.00 87.06 191 ASP A O 1
ATOM 1569 N N . ALA A 1 192 ? -12.873 -17.315 26.790 1.00 82.25 192 ALA A N 1
ATOM 1570 C CA . ALA A 1 192 ? -13.825 -18.278 27.356 1.00 82.25 192 ALA A CA 1
ATOM 1571 C C . ALA A 1 192 ? -13.184 -19.611 27.797 1.00 82.25 192 ALA A C 1
ATOM 1573 O O . ALA A 1 192 ? -13.843 -20.414 28.455 1.00 82.25 192 ALA A O 1
ATOM 1574 N N . VAL A 1 193 ? -11.940 -19.879 27.382 1.00 80.50 193 VAL A N 1
ATOM 1575 C CA . VAL A 1 193 ? -11.192 -21.115 27.691 1.00 80.50 193 VAL A CA 1
ATOM 1576 C C . VAL A 1 193 ? -10.198 -20.912 28.847 1.00 80.50 193 VAL A C 1
ATOM 1578 O O . VAL A 1 193 ? -9.773 -21.897 29.449 1.00 80.50 193 VAL A O 1
ATOM 1581 N N . ASN A 1 194 ? -9.845 -19.661 29.161 1.00 66.25 194 ASN A N 1
ATOM 1582 C CA . ASN A 1 194 ? -9.001 -19.280 30.301 1.00 66.25 194 ASN A CA 1
ATOM 1583 C C . ASN A 1 194 ? -9.848 -18.889 31.514 1.00 66.25 194 ASN A C 1
ATOM 1585 O O . ASN A 1 194 ? -9.371 -19.128 32.644 1.00 66.25 194 ASN A O 1
#

Sequence (194 aa):
METVGTILHLIDLFLFGGYGLFTLVLIIASLFLRHHPVIMGLANAANRIIIFAGLAYLVLWMSALTISLAADLPEDERASLLNRIAGPYAWAYWFQHIFYITLSQLLWFKWIARNRVTRLLIGFLLFLNFEKFVILVTSLHRDYLPSSWSMTQGYSLFGYALLGLTERLLFYGGLCVIYYFVKLEIDKRRDAVN